Protein AF-A0A7J3QAG5-F1 (afdb_monomer)

Foldseek 3Di:
DDKDKDKDKDKFWKDWPDPCLLVQLQVLLVVLLVLLLVLLVVQLPDPDQDDLVVLCVVPVVVVVVVQFDNVSSSQSNVVSSVVSVVQVVVVHDRDRDDWRKGKAWPVQWDADLVQQWIWGQTGPRDIIIIRTPDDPVSSVVCPPWDWTMKMWTADPSIIMIMTMTMDIDDDDDDQKDWDWDDDQQWIWIWIAGPVGHTPDIDIGTDCNVVLVVLVVVLVVLCVVVVPPCVPDPVSVVSNVVSVVVNVVD

Structure (mmCIF, N/CA/C/O backbone):
data_AF-A0A7J3QAG5-F1
#
_entry.id   AF-A0A7J3QAG5-F1
#
loop_
_atom_site.group_PDB
_atom_site.id
_atom_site.type_symbol
_atom_site.label_atom_id
_atom_site.label_alt_id
_atom_site.label_comp_id
_atom_site.label_asym_id
_atom_site.label_entity_id
_atom_site.label_seq_id
_atom_site.pdbx_PDB_ins_code
_atom_site.Cartn_x
_atom_site.Cartn_y
_atom_site.Cartn_z
_atom_site.occupancy
_atom_site.B_iso_or_equiv
_atom_site.auth_seq_id
_atom_site.auth_comp_id
_atom_site.auth_asym_id
_atom_site.auth_atom_id
_atom_site.pdbx_PDB_model_num
ATOM 1 N N . MET A 1 1 ? 21.449 19.483 13.454 1.00 63.56 1 MET A N 1
ATOM 2 C CA . MET A 1 1 ? 21.284 18.157 12.805 1.00 63.56 1 MET A CA 1
ATOM 3 C C . MET A 1 1 ? 19.955 18.170 12.072 1.00 63.56 1 MET A C 1
ATOM 5 O O . MET A 1 1 ? 19.025 18.752 12.610 1.00 63.56 1 MET A O 1
ATOM 9 N N . ARG A 1 2 ? 19.863 17.616 10.857 1.00 76.75 2 ARG A N 1
ATOM 10 C CA . ARG A 1 2 ? 18.608 17.641 10.091 1.00 76.75 2 ARG A CA 1
ATOM 11 C C . ARG A 1 2 ? 17.668 16.578 10.652 1.00 76.75 2 ARG A C 1
ATOM 13 O O . ARG A 1 2 ? 18.000 15.394 10.644 1.00 76.75 2 ARG A O 1
ATOM 20 N N . GLU A 1 3 ? 16.533 17.011 11.168 1.00 82.88 3 GLU A N 1
ATOM 21 C CA . GLU A 1 3 ? 15.438 16.112 11.510 1.00 82.88 3 GLU A CA 1
ATOM 22 C C . GLU A 1 3 ? 14.668 15.765 10.239 1.00 82.88 3 GLU A C 1
ATOM 24 O O . GLU A 1 3 ? 14.591 16.563 9.299 1.00 82.88 3 GLU A O 1
ATOM 29 N N . GLY A 1 4 ? 14.118 14.560 10.187 1.00 84.31 4 GLY A N 1
ATOM 30 C CA . GLY A 1 4 ? 13.092 14.255 9.207 1.00 84.31 4 GLY A CA 1
ATOM 31 C C . GLY A 1 4 ? 12.259 13.054 9.594 1.00 84.31 4 GLY A C 1
ATOM 32 O O . GLY A 1 4 ? 12.465 12.429 10.635 1.00 84.31 4 GLY A O 1
ATOM 33 N N . GLU A 1 5 ? 11.270 12.774 8.759 1.00 88.94 5 GLU A N 1
ATOM 34 C CA . GLU A 1 5 ? 10.281 11.742 9.024 1.00 88.94 5 GLU A CA 1
ATOM 35 C C . GLU A 1 5 ? 10.703 10.427 8.364 1.00 88.94 5 GLU A C 1
ATOM 37 O O . GLU A 1 5 ? 10.874 10.343 7.146 1.00 88.94 5 GLU A O 1
ATOM 42 N N . LEU A 1 6 ? 10.859 9.386 9.181 1.00 90.62 6 LEU A N 1
ATOM 43 C CA . LEU A 1 6 ? 10.943 8.012 8.709 1.00 90.62 6 LEU A CA 1
ATOM 44 C C . LEU A 1 6 ? 9.525 7.452 8.620 1.00 90.62 6 LEU A C 1
ATOM 46 O O . LEU A 1 6 ? 8.810 7.435 9.621 1.00 90.62 6 LEU A O 1
ATOM 50 N N . VAL A 1 7 ? 9.133 6.990 7.432 1.00 93.81 7 VAL A N 1
ATOM 51 C CA . VAL A 1 7 ? 7.827 6.368 7.187 1.00 93.81 7 VAL A CA 1
ATOM 52 C C . VAL A 1 7 ? 8.011 4.887 6.902 1.00 93.81 7 VAL A C 1
ATOM 54 O O . VAL A 1 7 ? 8.803 4.501 6.042 1.00 93.81 7 VAL A O 1
ATOM 57 N N . GLU A 1 8 ? 7.239 4.057 7.592 1.00 94.94 8 GLU A N 1
ATOM 58 C CA . GLU A 1 8 ? 7.210 2.613 7.388 1.00 94.94 8 GLU A CA 1
ATOM 59 C C . GLU A 1 8 ? 5.783 2.069 7.420 1.00 94.94 8 GLU A C 1
ATOM 61 O O . GLU A 1 8 ? 4.867 2.722 7.910 1.00 94.94 8 GLU A O 1
ATOM 66 N N . ALA A 1 9 ? 5.587 0.857 6.893 1.00 96.19 9 ALA A N 1
ATOM 67 C CA . ALA A 1 9 ? 4.285 0.204 6.899 1.00 96.19 9 ALA A CA 1
ATOM 68 C C . ALA A 1 9 ? 4.347 -1.211 7.483 1.00 96.19 9 ALA A C 1
ATOM 70 O O . ALA A 1 9 ? 5.051 -2.075 6.950 1.00 96.19 9 ALA A O 1
ATOM 71 N N . LEU A 1 10 ? 3.529 -1.473 8.504 1.00 96.44 10 LEU A N 1
ATOM 72 C CA . LEU A 1 10 ? 3.265 -2.819 9.004 1.00 96.44 10 LEU A CA 1
ATOM 73 C C . LEU A 1 10 ? 2.230 -3.485 8.091 1.00 96.44 10 LEU A C 1
ATOM 75 O O . LEU A 1 10 ? 1.050 -3.140 8.120 1.00 96.44 10 LEU A O 1
ATOM 79 N N . LYS A 1 11 ? 2.685 -4.421 7.253 1.00 96.94 11 LYS A N 1
ATOM 80 C CA . LYS A 1 11 ? 1.837 -5.191 6.330 1.00 96.94 11 LYS A CA 1
ATOM 81 C C . LYS A 1 11 ? 1.575 -6.577 6.889 1.00 96.94 11 LYS A C 1
ATOM 83 O O . LYS A 1 11 ? 2.522 -7.342 7.078 1.00 96.94 11 LYS A O 1
ATOM 88 N N . VAL A 1 12 ? 0.309 -6.888 7.123 1.00 97.06 12 VAL A N 1
ATOM 89 C CA . VAL A 1 12 ? -0.124 -8.100 7.824 1.00 97.06 12 VAL A CA 1
ATOM 90 C C . VAL A 1 12 ? -1.424 -8.629 7.224 1.00 97.06 12 VAL A C 1
ATOM 92 O O . VAL A 1 12 ? -2.193 -7.880 6.617 1.00 97.06 12 VAL A O 1
ATOM 95 N N . ARG A 1 13 ? -1.663 -9.931 7.380 1.00 97.50 13 ARG A N 1
ATOM 96 C CA . ARG A 1 13 ? -2.997 -10.511 7.179 1.00 97.50 13 ARG A CA 1
ATOM 97 C C . ARG A 1 13 ? -3.857 -10.155 8.393 1.00 97.50 13 ARG A C 1
ATOM 99 O O . ARG A 1 13 ? -3.319 -9.988 9.487 1.00 97.50 13 ARG A O 1
ATOM 106 N N . ALA A 1 14 ? -5.161 -10.030 8.207 1.00 97.31 14 ALA A N 1
ATOM 107 C CA . ALA A 1 14 ? -6.099 -9.797 9.295 1.00 97.31 14 ALA A CA 1
ATOM 108 C C . ALA A 1 14 ? -7.287 -10.758 9.199 1.00 97.31 14 ALA A C 1
ATOM 110 O O . ALA A 1 14 ? -7.624 -11.209 8.106 1.00 97.31 14 ALA A O 1
ATOM 111 N N . LEU A 1 15 ? -7.902 -11.068 10.337 1.00 96.75 15 LEU A N 1
ATOM 112 C CA . LEU A 1 15 ? -9.108 -11.888 10.412 1.00 96.75 15 LEU A CA 1
ATOM 113 C C . LEU A 1 15 ? -10.284 -11.033 10.883 1.00 96.75 15 LEU A C 1
ATOM 115 O O . LEU A 1 15 ? -10.155 -10.402 11.931 1.00 96.75 15 LEU A O 1
ATOM 119 N N . PRO A 1 16 ? -11.407 -11.013 10.153 1.00 95.62 16 PRO A N 1
ATOM 120 C CA . PRO A 1 16 ? -12.670 -10.494 10.667 1.00 95.62 16 PRO A CA 1
ATOM 121 C C . PRO A 1 16 ? -13.082 -11.227 11.948 1.00 95.62 16 PRO A C 1
ATOM 123 O O . PRO A 1 16 ? -12.953 -12.450 12.013 1.00 95.62 16 PRO A O 1
ATOM 126 N N . GLU A 1 17 ? -13.521 -10.489 12.967 1.00 91.00 17 GLU A N 1
ATOM 127 C CA . GLU A 1 17 ? -13.919 -11.075 14.257 1.00 91.00 17 GLU A CA 1
ATOM 128 C C . GLU A 1 17 ? -15.427 -11.340 14.339 1.00 91.00 17 GLU A C 1
ATOM 130 O O . GLU A 1 17 ? -15.841 -12.358 14.891 1.00 91.00 17 GLU A O 1
ATOM 135 N N . GLY A 1 18 ? -16.253 -10.456 13.775 1.00 86.06 18 GLY A N 1
ATOM 136 C CA . GLY A 1 18 ? -17.694 -10.655 13.653 1.00 86.06 18 GLY A CA 1
ATOM 137 C C . GLY A 1 18 ? -18.073 -11.573 12.489 1.00 86.06 18 GLY A C 1
ATOM 138 O O . GLY A 1 18 ? -17.410 -11.602 11.451 1.00 86.06 18 GLY A O 1
ATOM 139 N N . SER A 1 19 ? -19.192 -12.287 12.632 1.00 80.69 19 SER A N 1
ATOM 140 C CA . SER A 1 19 ? -19.727 -13.179 11.593 1.00 80.69 19 SER A CA 1
ATO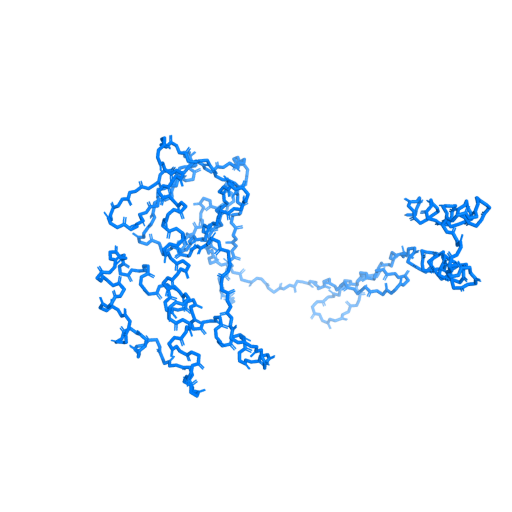M 141 C C . SER A 1 19 ? -20.042 -12.456 10.274 1.00 80.69 19 SER A C 1
ATOM 143 O O . SER A 1 19 ? -19.845 -13.036 9.209 1.00 80.69 19 SER A O 1
ATOM 145 N N . ASP A 1 20 ? -20.465 -11.188 10.334 1.00 90.38 20 ASP A N 1
ATOM 146 C CA . ASP A 1 20 ? -20.765 -10.351 9.158 1.00 90.38 20 ASP A CA 1
ATOM 147 C C . ASP A 1 20 ? -19.635 -9.363 8.791 1.00 90.38 20 ASP A C 1
ATOM 149 O O . ASP A 1 20 ? -19.671 -8.710 7.748 1.00 90.38 20 ASP A O 1
ATOM 153 N N . ASP A 1 21 ? -18.579 -9.265 9.606 1.00 92.00 21 ASP A N 1
ATOM 154 C CA . ASP A 1 21 ? -17.512 -8.270 9.416 1.00 92.00 21 ASP A CA 1
ATOM 155 C C . ASP A 1 21 ? -16.809 -8.427 8.062 1.00 92.00 21 ASP A C 1
ATOM 157 O O . ASP A 1 21 ? -16.433 -7.444 7.415 1.00 92.00 21 ASP A O 1
ATOM 161 N N . HIS A 1 22 ? -16.654 -9.670 7.600 1.00 94.81 22 HIS A N 1
ATOM 162 C CA . HIS A 1 22 ? -16.075 -9.938 6.290 1.00 94.81 22 HIS A CA 1
ATOM 163 C C . HIS A 1 22 ? -16.980 -9.444 5.154 1.00 94.81 22 HIS A C 1
ATOM 165 O O . HIS A 1 22 ? -16.509 -8.738 4.258 1.00 94.81 22 HIS A O 1
ATOM 171 N N . GLY A 1 23 ? -18.267 -9.801 5.189 1.00 94.88 23 GLY A N 1
ATOM 172 C CA . GLY A 1 23 ? -19.237 -9.417 4.164 1.00 94.88 23 GLY A CA 1
ATOM 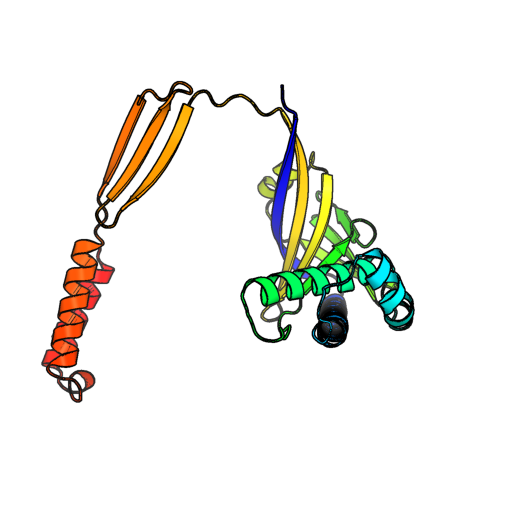173 C C . GLY A 1 23 ? -19.333 -7.900 4.044 1.00 94.88 23 GLY A C 1
ATOM 174 O O . GLY A 1 23 ? -19.131 -7.347 2.959 1.00 94.88 23 GLY A O 1
ATOM 175 N N . ALA A 1 24 ? -19.489 -7.232 5.186 1.00 94.94 24 ALA A N 1
ATOM 176 C CA . ALA A 1 24 ? -19.544 -5.780 5.295 1.00 94.94 24 ALA A CA 1
ATOM 177 C C . ALA A 1 24 ? -18.285 -5.089 4.751 1.00 94.94 24 ALA A C 1
ATOM 179 O O . ALA A 1 24 ? -18.366 -4.090 4.032 1.00 94.94 24 ALA A O 1
ATOM 180 N N . LEU A 1 25 ? -17.097 -5.629 5.050 1.00 96.06 25 LEU A N 1
ATOM 181 C CA . LEU A 1 25 ? -15.846 -5.096 4.518 1.00 96.06 25 LEU A CA 1
ATOM 182 C C . LEU A 1 25 ? -15.766 -5.253 2.996 1.00 96.06 25 LEU A C 1
ATOM 184 O O . LEU A 1 25 ? -15.359 -4.321 2.304 1.00 96.06 25 LEU A O 1
ATOM 188 N N . VAL A 1 26 ? -16.138 -6.416 2.459 1.00 96.12 26 VAL A N 1
ATOM 189 C CA . VAL A 1 26 ? -16.115 -6.668 1.010 1.00 96.12 26 VAL A CA 1
ATOM 190 C C . VAL A 1 26 ? -17.078 -5.738 0.280 1.00 96.12 26 VAL A C 1
ATOM 192 O O . VAL A 1 26 ? -16.704 -5.165 -0.747 1.00 96.12 26 VAL A O 1
ATOM 195 N N . GLU A 1 27 ? -18.285 -5.560 0.808 1.00 95.56 27 GLU A N 1
ATOM 196 C CA . GLU A 1 27 ? -19.281 -4.631 0.277 1.00 95.56 27 GLU A CA 1
ATOM 197 C C . GLU A 1 27 ? -18.758 -3.193 0.284 1.00 95.56 27 GLU A C 1
ATOM 199 O O . GLU A 1 27 ? -18.727 -2.537 -0.761 1.00 95.56 27 GLU A O 1
ATOM 204 N N . PHE A 1 28 ? -18.229 -2.736 1.421 1.00 96.50 28 PHE A N 1
ATOM 205 C CA . PHE A 1 28 ? -17.621 -1.417 1.529 1.00 96.50 28 PHE A CA 1
ATOM 206 C C . PHE A 1 28 ? -16.490 -1.216 0.512 1.00 96.50 28 PHE A C 1
ATOM 208 O O . PHE A 1 28 ? -16.434 -0.184 -0.154 1.00 96.50 28 PHE A O 1
ATOM 215 N N . LEU A 1 29 ? -15.595 -2.195 0.347 1.00 97.19 29 LEU A N 1
ATOM 216 C CA . LEU A 1 29 ? -14.489 -2.092 -0.608 1.00 97.19 29 LEU A CA 1
ATOM 217 C C . LEU A 1 29 ? -14.964 -2.095 -2.068 1.00 97.19 29 LEU A C 1
ATOM 219 O O . LEU A 1 29 ? -14.317 -1.462 -2.909 1.00 97.19 29 LEU A O 1
ATOM 223 N N . ARG A 1 30 ? -16.069 -2.782 -2.388 1.00 97.12 30 ARG A N 1
ATOM 224 C CA . ARG A 1 30 ? -16.710 -2.711 -3.712 1.00 97.12 30 ARG A CA 1
ATOM 225 C C . ARG A 1 30 ? -17.274 -1.319 -3.953 1.00 97.12 30 ARG A C 1
ATOM 227 O O . ARG A 1 30 ? -16.899 -0.697 -4.945 1.00 97.12 30 ARG A O 1
ATOM 234 N N . LEU A 1 31 ? -18.058 -0.796 -3.011 1.00 96.81 31 LEU A N 1
ATOM 235 C CA . LEU A 1 31 ? -18.621 0.545 -3.128 1.00 96.81 31 LEU A CA 1
ATOM 236 C C . LEU A 1 31 ? -17.522 1.608 -3.220 1.00 96.81 31 LEU A C 1
ATOM 238 O O . LEU A 1 31 ? -17.584 2.494 -4.068 1.00 96.81 31 LEU A O 1
ATOM 242 N N . TYR A 1 32 ? -16.474 1.501 -2.401 1.00 97.56 32 TYR A N 1
ATOM 243 C CA . TYR A 1 32 ? -15.327 2.404 -2.443 1.00 97.56 32 TYR A CA 1
ATOM 244 C C . TYR A 1 32 ? -14.640 2.370 -3.814 1.00 97.56 32 TYR A C 1
ATOM 246 O O . TYR A 1 32 ? -14.398 3.420 -4.408 1.00 97.56 32 TYR A O 1
ATOM 254 N N . ARG A 1 33 ? -14.354 1.178 -4.358 1.00 97.88 33 ARG A N 1
ATOM 255 C CA . ARG A 1 33 ? -13.778 1.019 -5.705 1.00 97.88 33 ARG A CA 1
ATOM 256 C C . ARG A 1 33 ? -14.662 1.680 -6.763 1.00 97.88 33 ARG A C 1
ATOM 258 O O . ARG A 1 33 ? -14.137 2.389 -7.621 1.00 97.88 33 ARG A O 1
ATOM 265 N N . ASP A 1 34 ? -15.968 1.454 -6.699 1.00 98.12 34 ASP A N 1
ATOM 266 C CA . ASP A 1 34 ? -16.923 1.943 -7.693 1.00 98.12 34 ASP A CA 1
ATOM 267 C C . ASP A 1 34 ? -17.086 3.466 -7.609 1.00 98.12 34 ASP A C 1
ATOM 269 O O . ASP A 1 34 ? -17.082 4.142 -8.638 1.00 98.12 34 ASP A O 1
ATOM 273 N N . ALA A 1 35 ? -17.066 4.033 -6.402 1.00 98.00 35 ALA A N 1
ATOM 274 C CA . ALA A 1 35 ? -17.026 5.475 -6.179 1.00 98.00 35 ALA A CA 1
ATOM 275 C C . ALA A 1 35 ? -15.734 6.116 -6.716 1.00 98.00 35 ALA A C 1
ATOM 277 O O . ALA A 1 35 ? -15.776 7.156 -7.377 1.00 98.00 35 ALA A O 1
ATOM 278 N N . VAL A 1 36 ? -14.571 5.487 -6.506 1.00 98.19 36 VAL A N 1
ATOM 279 C CA . VAL A 1 36 ? -13.317 5.965 -7.115 1.00 98.19 36 VAL A CA 1
ATOM 280 C C . VAL A 1 36 ? -13.402 5.868 -8.638 1.00 98.19 36 VAL A C 1
ATOM 282 O O . VAL A 1 36 ? -13.007 6.807 -9.328 1.00 98.19 36 VAL A O 1
ATOM 285 N N . GLN A 1 37 ? -13.942 4.774 -9.185 1.00 98.19 37 GLN A N 1
ATOM 286 C CA . GLN A 1 37 ? -14.106 4.606 -10.628 1.00 98.19 37 GLN A CA 1
ATOM 287 C C . GLN A 1 37 ? -15.057 5.652 -11.226 1.00 98.19 37 GLN A C 1
ATOM 289 O O . GLN A 1 37 ? -14.791 6.162 -12.316 1.00 98.19 37 GLN A O 1
ATOM 294 N N . PHE A 1 38 ? -16.126 6.008 -10.514 1.00 97.56 38 PHE A N 1
ATOM 295 C CA . PHE A 1 38 ? -17.035 7.092 -10.874 1.00 97.56 38 PHE A CA 1
ATOM 296 C C . PHE A 1 38 ? -16.288 8.427 -10.998 1.00 97.56 38 PHE A C 1
ATOM 298 O O . PHE A 1 38 ? -16.337 9.062 -12.057 1.00 97.56 38 PHE A O 1
ATOM 305 N N . VAL A 1 39 ? -15.507 8.804 -9.979 1.00 97.88 39 VAL A N 1
ATOM 306 C CA . VAL A 1 39 ? -14.685 10.025 -10.018 1.00 97.88 39 VAL A CA 1
ATOM 307 C C . VAL A 1 39 ? -13.660 9.957 -11.155 1.00 97.88 39 VAL A C 1
ATOM 309 O O . VAL A 1 39 ? -13.490 10.927 -11.893 1.00 97.88 39 VAL A O 1
ATOM 312 N N . VAL A 1 40 ? -13.011 8.805 -11.358 1.00 97.75 40 VAL A N 1
ATOM 313 C CA . VAL A 1 40 ? -12.074 8.593 -12.473 1.00 97.75 40 VAL A CA 1
ATOM 314 C C . VAL A 1 40 ? -12.743 8.838 -13.821 1.00 97.75 40 VAL A C 1
ATOM 316 O O . VAL A 1 40 ? -12.181 9.540 -14.659 1.00 97.75 40 VAL A O 1
ATOM 319 N N . ASN A 1 41 ? -13.941 8.292 -14.032 1.00 96.94 41 ASN A N 1
ATOM 320 C CA . ASN A 1 41 ? -14.681 8.449 -15.279 1.00 96.94 41 ASN A CA 1
ATOM 321 C C . ASN A 1 41 ? -15.033 9.915 -15.553 1.00 96.94 41 ASN A C 1
ATOM 323 O O . ASN A 1 41 ? -14.842 10.371 -16.677 1.00 96.94 41 ASN A O 1
ATOM 327 N N . LYS A 1 42 ? -15.489 10.654 -14.534 1.00 95.88 42 LYS A N 1
ATOM 328 C CA . LYS A 1 42 ? -15.823 12.083 -14.656 1.00 95.88 42 LYS A CA 1
ATOM 329 C C . LYS A 1 42 ? -14.594 12.942 -14.955 1.00 95.88 42 LYS A C 1
ATOM 331 O O . LYS A 1 42 ? -14.661 13.855 -15.768 1.00 95.88 42 LYS A O 1
ATOM 336 N N . LEU A 1 43 ? -13.465 12.643 -14.315 1.00 96.25 43 LEU A N 1
ATOM 337 C CA . LEU A 1 43 ? -12.237 13.426 -14.456 1.00 96.25 43 LEU A CA 1
ATOM 338 C C . LEU A 1 43 ? -11.409 13.082 -15.699 1.00 96.25 43 LEU A C 1
ATOM 340 O O . LEU A 1 43 ? -10.594 13.900 -16.120 1.00 96.25 43 LEU A O 1
ATOM 344 N N . TRP A 1 44 ? -11.562 11.883 -16.269 1.00 95.44 44 TRP A N 1
ATOM 345 C CA . TRP A 1 44 ? -10.759 11.455 -17.418 1.00 95.44 44 TRP A CA 1
ATOM 346 C C . TRP A 1 44 ? -10.968 12.347 -18.645 1.00 95.44 44 TRP A C 1
ATOM 348 O O . TRP A 1 44 ? -9.998 12.656 -19.335 1.00 95.44 44 TRP A O 1
ATOM 358 N N . SER A 1 45 ? -12.208 12.788 -18.871 1.00 88.75 45 SER A N 1
ATOM 359 C CA . SER A 1 45 ? -12.595 13.635 -20.005 1.00 88.75 45 SER A CA 1
ATOM 360 C C . SER A 1 45 ? -12.135 15.090 -19.883 1.00 88.75 45 SER A C 1
ATOM 362 O O . SER A 1 45 ? -12.286 15.846 -20.832 1.00 88.75 45 SER A O 1
ATOM 364 N N . LEU A 1 46 ? -11.600 15.502 -18.731 1.00 91.50 46 LEU A N 1
ATOM 365 C CA . LEU A 1 46 ? -11.092 16.859 -18.541 1.00 91.50 46 LEU A CA 1
ATOM 366 C C . LEU A 1 46 ? -9.668 16.967 -19.079 1.00 91.50 46 LEU A C 1
ATOM 368 O O . LEU A 1 46 ? -8.845 16.087 -18.814 1.00 91.50 46 LEU A O 1
ATOM 372 N N . ASP A 1 47 ? -9.327 18.081 -19.723 1.00 84.56 47 ASP A N 1
ATOM 373 C CA . ASP A 1 47 ? -7.966 18.326 -20.216 1.00 84.56 47 ASP A CA 1
ATOM 374 C C . ASP A 1 47 ? -6.951 18.335 -19.068 1.00 84.56 47 ASP A C 1
ATOM 376 O O . ASP A 1 47 ? -5.941 17.619 -19.078 1.00 84.56 47 ASP A O 1
ATOM 380 N N . LYS A 1 48 ? -7.273 19.082 -18.007 1.00 89.50 48 LYS A N 1
ATOM 381 C CA . LYS A 1 48 ? -6.424 19.274 -16.828 1.00 89.50 48 LYS A CA 1
ATOM 382 C C . LYS A 1 48 ? -7.012 18.591 -15.600 1.00 89.50 48 LYS A C 1
ATOM 384 O O . LYS A 1 48 ? -8.216 18.590 -15.373 1.00 89.50 48 LYS A O 1
ATOM 389 N N . VAL A 1 49 ? -6.132 18.030 -14.769 1.00 91.50 49 VAL A N 1
ATOM 390 C CA . VAL A 1 49 ? -6.529 17.390 -13.509 1.00 91.50 49 VAL A CA 1
ATOM 391 C C . VAL A 1 49 ? -6.794 18.468 -12.441 1.00 91.50 49 VAL A C 1
ATOM 393 O O . VAL A 1 49 ? -5.841 19.163 -12.074 1.00 91.50 49 VAL A O 1
ATOM 396 N N . PRO A 1 50 ? -8.022 18.590 -11.893 1.00 95.00 50 PRO A N 1
ATOM 397 C CA . PRO A 1 50 ? -8.387 19.688 -10.992 1.00 95.00 50 PRO A CA 1
ATOM 398 C C . PRO A 1 50 ? -7.624 19.727 -9.657 1.00 95.00 50 PRO A C 1
ATOM 400 O O . PRO A 1 50 ? -6.986 18.755 -9.223 1.00 95.00 50 PRO A O 1
ATOM 403 N N . SER A 1 51 ? -7.708 20.868 -8.963 1.00 96.06 51 SER A N 1
ATOM 404 C CA . SER A 1 51 ? -7.190 21.052 -7.598 1.00 96.06 51 SER A CA 1
ATOM 405 C C . SER A 1 51 ? -7.981 20.220 -6.570 1.00 96.06 51 SER A C 1
ATOM 407 O O . SER A 1 51 ? -9.069 19.743 -6.866 1.00 96.06 51 SER A O 1
ATOM 409 N N . ILE A 1 52 ? -7.448 20.016 -5.357 1.00 96.38 52 ILE A N 1
ATOM 410 C CA . ILE A 1 52 ? -8.179 19.271 -4.307 1.00 96.38 52 ILE A CA 1
ATOM 411 C C . ILE A 1 52 ? -9.460 20.010 -3.890 1.00 96.38 52 ILE A C 1
ATOM 413 O O . ILE A 1 52 ? -10.485 19.362 -3.708 1.00 96.38 52 ILE A O 1
ATOM 417 N N . SER A 1 53 ? -9.411 21.341 -3.782 1.00 96.88 53 SER A N 1
ATOM 418 C CA . SER A 1 53 ? -10.581 22.164 -3.444 1.00 96.88 53 SER A CA 1
ATOM 419 C C . SER A 1 53 ? -11.679 22.034 -4.505 1.00 96.88 53 SER A C 1
ATOM 421 O O . SER A 1 53 ? -12.834 21.766 -4.187 1.00 96.88 53 SER A O 1
ATOM 423 N N . THR A 1 54 ? -11.297 22.080 -5.785 1.00 97.06 54 THR A N 1
ATOM 424 C CA . THR A 1 54 ? -12.234 21.882 -6.899 1.00 97.06 54 THR A CA 1
ATOM 425 C C . THR A 1 54 ? -12.868 20.491 -6.859 1.00 97.06 54 THR A C 1
ATOM 427 O O . THR A 1 54 ? -14.080 20.369 -6.988 1.00 97.06 54 THR A O 1
ATOM 430 N N . LEU A 1 55 ? -12.077 19.437 -6.619 1.00 97.56 55 LEU A N 1
ATOM 431 C CA . LEU A 1 55 ? -12.609 18.075 -6.480 1.00 97.56 55 LEU A CA 1
ATOM 432 C C . LEU A 1 55 ? -13.583 17.943 -5.308 1.00 97.56 55 LEU A C 1
ATOM 434 O O . LEU A 1 55 ? -14.578 17.233 -5.423 1.00 97.56 55 LEU A O 1
ATOM 438 N N . HIS A 1 56 ? -13.307 18.631 -4.199 1.00 97.75 56 HIS A N 1
ATOM 439 C CA . HIS A 1 56 ? -14.216 18.670 -3.064 1.00 97.75 56 HIS A CA 1
ATOM 440 C C . HIS A 1 56 ? -15.560 19.293 -3.463 1.00 97.75 56 HIS A C 1
ATOM 442 O O . HIS A 1 56 ? -16.591 18.658 -3.274 1.00 97.75 56 HIS A O 1
ATOM 448 N N . GLY A 1 57 ? -15.552 20.470 -4.099 1.00 97.50 57 GLY A N 1
ATOM 449 C CA . GLY A 1 57 ? -16.777 21.109 -4.591 1.00 97.50 57 GLY A CA 1
ATOM 450 C C . GLY A 1 57 ? -17.564 20.243 -5.583 1.00 97.50 57 GLY A C 1
ATOM 451 O O . GLY A 1 57 ? -18.787 20.202 -5.521 1.00 97.50 57 GLY A O 1
ATOM 452 N N . MET A 1 58 ? -16.870 19.502 -6.452 1.00 97.19 58 MET A N 1
ATOM 453 C CA . MET A 1 58 ? -17.504 18.640 -7.457 1.00 97.19 58 MET A CA 1
ATOM 454 C C . MET A 1 58 ? -18.148 17.378 -6.872 1.00 97.19 58 MET A C 1
ATOM 456 O O . MET A 1 58 ? -19.233 17.004 -7.299 1.00 97.19 58 MET A O 1
ATOM 460 N N . PHE A 1 59 ? -17.475 16.691 -5.943 1.00 97.94 59 PHE A N 1
ATOM 461 C CA . PHE A 1 59 ? -17.846 15.318 -5.570 1.00 97.94 59 PHE A CA 1
ATOM 462 C C . PHE A 1 59 ? -18.304 15.156 -4.123 1.00 97.94 59 PHE A C 1
ATOM 464 O O . PHE A 1 59 ? -18.862 14.113 -3.784 1.00 97.94 59 PHE A O 1
ATOM 471 N N . TYR A 1 60 ? -18.070 16.138 -3.247 1.00 97.81 60 TYR A N 1
ATOM 472 C CA . TYR A 1 60 ? -18.300 15.942 -1.818 1.00 97.81 60 TYR A CA 1
ATOM 473 C C . TYR A 1 60 ? -19.764 15.640 -1.495 1.00 97.81 60 TYR A C 1
ATOM 475 O O . TYR A 1 60 ? -20.044 14.634 -0.849 1.00 97.81 60 TYR A O 1
ATOM 483 N N . SER A 1 61 ? -20.695 16.472 -1.974 1.00 97.12 61 SER A N 1
ATOM 484 C CA . SER A 1 61 ? -22.127 16.295 -1.699 1.00 97.12 61 SER A CA 1
ATOM 485 C C . SER A 1 61 ? -22.655 14.968 -2.252 1.00 97.12 61 SER A C 1
ATOM 487 O O . SER A 1 61 ? -23.330 14.227 -1.544 1.00 97.12 61 SER A O 1
ATOM 489 N N . GLU A 1 62 ? -22.284 14.624 -3.487 1.00 96.75 62 GLU A N 1
ATOM 490 C CA . GLU A 1 62 ? -22.715 13.388 -4.147 1.00 96.75 62 GLU A CA 1
ATOM 491 C C . GLU A 1 62 ? -22.213 12.142 -3.406 1.00 96.75 62 GLU A C 1
ATOM 493 O O . GLU A 1 62 ? -23.002 11.270 -3.054 1.00 96.75 62 GLU A O 1
ATOM 498 N N . LEU A 1 63 ? -20.923 12.091 -3.061 1.00 96.62 63 LEU A N 1
ATOM 499 C CA . LEU A 1 63 ? -20.362 10.962 -2.319 1.00 96.62 63 LEU A CA 1
ATOM 500 C C . LEU A 1 63 ? -20.874 10.904 -0.869 1.00 96.62 63 LEU A C 1
ATOM 502 O O . LEU A 1 63 ? -21.034 9.816 -0.322 1.00 96.62 63 LEU A O 1
ATOM 506 N N . ARG A 1 64 ? -21.180 12.044 -0.234 1.00 95.62 64 ARG A N 1
ATOM 507 C CA . ARG A 1 64 ? -21.820 12.067 1.094 1.00 95.62 64 ARG A CA 1
ATOM 508 C C . ARG A 1 64 ? -23.236 11.490 1.062 1.00 95.62 64 ARG A C 1
ATOM 510 O O . ARG A 1 64 ? -23.597 10.793 2.007 1.00 95.62 64 ARG A O 1
ATOM 517 N N . LYS A 1 65 ? -24.008 11.739 -0.005 1.00 94.38 65 LYS A N 1
ATOM 518 C CA . LYS A 1 65 ? -25.350 11.153 -0.200 1.00 94.38 65 LYS A CA 1
ATOM 519 C C . LYS A 1 65 ? -25.310 9.631 -0.347 1.00 94.38 65 LYS A C 1
ATOM 521 O O . LYS A 1 65 ? -26.244 8.971 0.080 1.00 94.38 65 LYS A O 1
ATOM 526 N N . LEU A 1 66 ? -24.207 9.082 -0.857 1.00 91.88 66 LEU A N 1
ATOM 527 C CA . LEU A 1 66 ? -23.946 7.637 -0.901 1.00 91.88 66 LEU A CA 1
ATOM 528 C C . LEU A 1 66 ? -23.502 7.049 0.456 1.00 91.88 66 LEU A C 1
ATOM 530 O O . LEU A 1 66 ? -22.961 5.954 0.500 1.00 91.88 66 LEU A O 1
ATOM 534 N N . GLY A 1 67 ? -23.634 7.785 1.566 1.00 92.00 67 GLY A N 1
ATOM 535 C CA . GLY A 1 67 ? -23.349 7.273 2.911 1.00 92.00 67 GLY A CA 1
ATOM 536 C C . GLY A 1 67 ? -21.863 7.184 3.291 1.00 92.00 67 GLY A C 1
ATOM 537 O O . GLY A 1 67 ? -21.531 6.729 4.392 1.00 92.00 67 GLY A O 1
ATOM 538 N N . PHE A 1 68 ? -20.945 7.668 2.444 1.00 95.38 68 PHE A N 1
ATOM 539 C CA . PHE A 1 68 ? -19.520 7.731 2.778 1.00 95.38 68 PHE A CA 1
ATOM 540 C C . PHE A 1 68 ? -19.225 8.782 3.840 1.00 95.38 68 PHE A C 1
ATOM 542 O O . PHE A 1 68 ? -19.690 9.915 3.754 1.00 95.38 68 PHE A O 1
ATOM 549 N N . ARG A 1 69 ? -18.355 8.457 4.798 1.00 94.81 69 ARG A N 1
ATOM 550 C CA . ARG A 1 69 ? -17.823 9.398 5.796 1.00 94.81 69 ARG A CA 1
ATOM 551 C C . ARG A 1 69 ? -16.983 10.496 5.134 1.00 94.81 69 ARG A C 1
ATOM 553 O O . ARG A 1 69 ? -16.408 10.290 4.069 1.00 94.81 69 ARG A O 1
ATOM 560 N N . ALA A 1 70 ? -16.877 11.665 5.766 1.00 94.69 70 ALA A N 1
ATOM 561 C CA . ALA A 1 70 ? -16.194 12.822 5.175 1.00 94.69 70 ALA A CA 1
ATOM 562 C C . ALA A 1 70 ? -14.736 12.528 4.762 1.00 94.69 70 ALA A C 1
ATOM 564 O O . ALA A 1 70 ? -14.307 12.945 3.681 1.00 94.69 70 ALA A O 1
ATOM 565 N N . HIS A 1 71 ? -13.982 11.766 5.564 1.00 95.19 71 HIS A N 1
ATOM 566 C CA . HIS A 1 71 ? -12.608 11.410 5.199 1.00 95.19 71 HIS A CA 1
ATOM 567 C C . HIS A 1 71 ? -12.554 10.328 4.113 1.00 95.19 71 HIS A C 1
ATOM 569 O O . HIS A 1 71 ? -11.687 10.416 3.245 1.00 95.19 71 HIS A O 1
ATOM 575 N N . HIS A 1 72 ? -13.510 9.389 4.059 1.00 95.75 72 HIS A N 1
ATOM 576 C CA . HIS A 1 72 ? -13.654 8.479 2.912 1.00 95.75 72 HIS A CA 1
ATOM 577 C C . HIS A 1 72 ? -13.844 9.253 1.611 1.00 95.75 72 HIS A C 1
ATOM 579 O O . HIS A 1 72 ? -13.121 9.017 0.648 1.00 95.75 72 HIS A O 1
ATOM 585 N N . VAL A 1 73 ? -14.762 10.223 1.604 1.00 96.88 73 VAL A N 1
ATOM 586 C CA . VAL A 1 73 ? -15.027 11.082 0.444 1.00 96.88 73 VAL A CA 1
ATOM 587 C C . VAL A 1 73 ? -13.748 11.775 -0.022 1.00 96.88 73 VAL A C 1
ATOM 589 O O . VAL A 1 73 ? -13.404 11.716 -1.204 1.00 96.88 73 VAL A O 1
ATOM 592 N N . LYS A 1 74 ? -12.991 12.360 0.916 1.00 96.69 74 LYS A N 1
ATOM 593 C CA . LYS A 1 74 ? -11.694 12.974 0.618 1.00 96.69 74 LYS A CA 1
ATOM 594 C C . LYS A 1 74 ? -10.708 11.983 0.007 1.00 96.69 74 LYS A C 1
ATOM 596 O O . LYS A 1 74 ? -10.074 12.295 -1.001 1.00 96.69 74 LYS A O 1
ATOM 601 N N . GLN A 1 75 ? -10.581 10.796 0.592 1.00 96.75 75 GLN A N 1
ATOM 602 C CA . GLN A 1 75 ? -9.666 9.765 0.108 1.00 96.75 75 GLN A CA 1
ATOM 603 C C . GLN A 1 75 ? -10.056 9.259 -1.289 1.00 96.75 75 GLN A C 1
ATOM 605 O O . GLN A 1 75 ? -9.173 9.080 -2.127 1.00 96.75 75 GLN A O 1
ATOM 610 N N . ILE A 1 76 ? -11.354 9.134 -1.588 1.00 97.75 76 ILE A N 1
ATOM 611 C CA . ILE A 1 76 ? -11.864 8.697 -2.896 1.00 97.75 76 ILE A CA 1
ATOM 612 C C . ILE A 1 76 ? -11.362 9.616 -4.016 1.00 97.75 76 ILE A C 1
ATOM 614 O O . ILE A 1 76 ? -10.698 9.150 -4.948 1.00 97.75 76 ILE A O 1
ATOM 618 N N . TYR A 1 77 ? -11.616 10.928 -3.932 1.00 97.69 77 TYR A N 1
ATOM 619 C CA . TYR A 1 77 ? -11.211 11.835 -5.012 1.00 97.69 77 TYR A CA 1
ATOM 620 C C . TYR A 1 77 ? -9.702 12.125 -5.020 1.00 97.69 77 TYR A C 1
ATOM 622 O O . TYR A 1 77 ? -9.133 12.368 -6.087 1.00 97.69 77 TYR A O 1
ATOM 630 N N . VAL A 1 78 ? -9.016 12.064 -3.868 1.00 97.38 78 VAL A N 1
ATOM 631 C CA . VAL A 1 78 ? -7.545 12.175 -3.807 1.00 97.38 78 VAL A CA 1
ATOM 632 C C . VAL A 1 78 ? -6.894 10.979 -4.497 1.00 97.38 78 VAL A C 1
ATOM 634 O O . VAL A 1 78 ? -5.970 11.156 -5.298 1.00 97.38 78 VAL A O 1
ATOM 637 N N . TYR A 1 79 ? -7.399 9.773 -4.244 1.00 97.06 79 TYR A N 1
ATOM 638 C CA . TYR A 1 79 ? -6.899 8.564 -4.878 1.00 97.06 79 TYR A CA 1
ATOM 639 C C . TYR A 1 79 ? -7.195 8.553 -6.382 1.00 97.06 79 TYR A C 1
ATOM 641 O O . TYR A 1 79 ? -6.275 8.343 -7.176 1.00 97.06 79 TYR A O 1
ATOM 649 N N . ALA A 1 80 ? -8.422 8.894 -6.795 1.00 97.56 80 ALA A N 1
ATOM 650 C CA . ALA A 1 80 ? -8.779 9.044 -8.207 1.00 97.56 80 ALA A CA 1
ATOM 651 C C . ALA A 1 80 ? -7.842 10.029 -8.932 1.00 97.56 80 ALA A C 1
ATOM 653 O O . ALA A 1 80 ? -7.289 9.715 -9.988 1.00 97.56 80 ALA A O 1
ATOM 654 N N . LYS A 1 81 ? -7.582 11.196 -8.325 1.00 97.25 81 LYS A N 1
ATOM 655 C CA . LYS A 1 81 ? -6.637 12.195 -8.843 1.00 97.25 81 LYS A CA 1
ATOM 656 C C . LYS A 1 81 ? -5.231 11.625 -9.032 1.00 97.25 81 LYS A C 1
ATOM 658 O O . LYS A 1 81 ? -4.606 11.883 -10.063 1.00 97.25 81 LYS A O 1
ATOM 663 N N . ALA A 1 82 ? -4.719 10.881 -8.050 1.00 96.50 82 ALA A N 1
ATOM 664 C CA . ALA A 1 82 ? -3.393 10.270 -8.120 1.00 96.50 82 ALA A CA 1
ATOM 665 C C . ALA A 1 82 ? -3.299 9.242 -9.259 1.00 96.50 82 ALA A C 1
ATOM 667 O O . ALA A 1 82 ? -2.332 9.260 -10.023 1.00 96.50 82 ALA A O 1
ATOM 668 N N . VAL A 1 83 ? -4.329 8.406 -9.414 1.00 95.88 83 VAL A N 1
ATOM 669 C CA . VAL A 1 83 ? -4.433 7.409 -10.488 1.00 95.88 83 VAL A CA 1
ATOM 670 C C . VAL A 1 83 ? -4.425 8.080 -11.866 1.00 95.88 83 VAL A C 1
ATOM 672 O O . VAL A 1 83 ? -3.617 7.717 -12.719 1.00 95.88 83 VAL A O 1
ATOM 675 N N . ILE A 1 84 ? -5.244 9.114 -12.077 1.00 96.12 84 ILE A N 1
ATOM 676 C CA . ILE A 1 84 ? -5.303 9.831 -13.363 1.00 96.12 84 ILE A CA 1
ATOM 677 C C . ILE A 1 84 ? -3.977 10.512 -13.683 1.00 96.12 84 ILE A C 1
ATOM 679 O O . ILE A 1 84 ? -3.495 10.398 -14.808 1.00 96.12 84 ILE A O 1
ATOM 683 N N . LYS A 1 85 ? -3.368 11.203 -12.708 1.00 94.88 85 LYS A N 1
ATOM 684 C CA . LYS A 1 85 ? -2.059 11.843 -12.904 1.00 94.88 85 LYS A CA 1
ATOM 685 C C . LYS A 1 85 ? -1.004 10.831 -13.339 1.00 94.88 85 LYS A C 1
ATOM 687 O O . LYS A 1 85 ? -0.246 11.112 -14.262 1.00 94.88 85 LYS A O 1
ATOM 692 N N . ALA A 1 86 ? -0.968 9.663 -12.697 1.00 94.31 86 ALA A N 1
ATOM 693 C CA . ALA A 1 86 ? -0.033 8.605 -13.051 1.00 94.31 86 ALA A CA 1
ATOM 694 C C . ALA A 1 86 ? -0.278 8.073 -14.474 1.00 94.31 86 ALA A C 1
ATOM 696 O O . ALA A 1 86 ? 0.673 7.937 -15.238 1.00 94.31 86 ALA A O 1
ATOM 697 N N . CYS A 1 87 ? -1.536 7.828 -14.852 1.00 94.38 87 CYS A N 1
ATOM 698 C CA . CYS A 1 87 ? -1.886 7.346 -16.190 1.00 94.38 87 CYS A CA 1
ATOM 699 C C . CYS A 1 87 ? -1.578 8.371 -17.287 1.00 94.38 87 CYS A C 1
ATOM 701 O O . CYS A 1 87 ? -0.935 8.016 -18.271 1.00 94.38 87 CYS A O 1
ATOM 703 N N . LYS A 1 88 ? -1.980 9.638 -17.108 1.00 91.81 88 LYS A N 1
ATOM 704 C CA . LYS A 1 88 ? -1.734 10.705 -18.091 1.00 91.81 88 LYS A CA 1
ATOM 705 C C . LYS A 1 88 ? -0.244 10.974 -18.288 1.00 91.81 88 LYS A C 1
ATOM 707 O O . LYS A 1 88 ? 0.193 11.110 -19.419 1.00 91.81 88 LYS A O 1
ATOM 712 N N . ARG A 1 89 ? 0.550 10.972 -17.209 1.00 92.75 89 ARG A N 1
ATOM 713 C CA . ARG A 1 89 ? 2.015 11.129 -17.290 1.00 92.75 89 ARG A CA 1
ATOM 714 C C . ARG A 1 89 ? 2.687 10.029 -18.122 1.00 92.75 89 ARG A C 1
ATOM 716 O O . ARG A 1 89 ? 3.740 10.266 -18.693 1.00 92.75 89 ARG A O 1
ATOM 723 N N . ASN A 1 90 ? 2.081 8.847 -18.182 1.00 92.44 90 ASN A N 1
ATOM 724 C CA . ASN A 1 90 ? 2.599 7.700 -18.924 1.00 92.44 90 ASN A CA 1
ATOM 725 C C . ASN A 1 90 ? 1.922 7.525 -20.300 1.00 92.44 90 ASN A C 1
ATOM 727 O O . ASN A 1 90 ? 2.015 6.440 -20.867 1.00 92.44 90 ASN A O 1
ATOM 731 N N . ASN A 1 91 ? 1.185 8.529 -20.802 1.00 90.25 91 ASN A N 1
ATOM 732 C CA . ASN A 1 91 ? 0.367 8.450 -22.025 1.00 90.25 91 ASN A CA 1
ATOM 733 C C . ASN A 1 91 ? -0.533 7.197 -22.078 1.00 90.25 91 ASN A C 1
ATOM 735 O O . ASN A 1 91 ? -0.749 6.588 -23.125 1.00 90.25 91 ASN A O 1
ATOM 739 N N . GLY A 1 92 ? -1.031 6.779 -20.912 1.00 91.44 92 GLY A N 1
ATOM 740 C CA . GLY A 1 92 ? -1.848 5.584 -20.763 1.00 91.44 92 GLY A CA 1
ATOM 741 C C . GLY A 1 92 ? -3.307 5.796 -21.167 1.00 91.44 92 GLY A C 1
ATOM 742 O O . GLY A 1 92 ? -3.788 6.916 -21.326 1.00 91.44 92 GLY A O 1
ATOM 743 N N . ARG A 1 93 ? -4.043 4.687 -21.272 1.00 93.81 93 ARG A N 1
ATOM 744 C CA . ARG A 1 93 ? -5.504 4.689 -21.453 1.00 93.81 93 ARG A CA 1
ATOM 745 C C . ARG A 1 93 ? -6.227 4.969 -20.132 1.00 93.81 93 ARG A C 1
ATOM 747 O O . ARG A 1 93 ? -5.626 4.882 -19.058 1.00 93.81 93 ARG A O 1
ATOM 754 N N . LYS A 1 94 ? -7.536 5.244 -20.215 1.00 95.62 94 LYS A N 1
ATOM 755 C CA . LYS A 1 94 ? -8.396 5.439 -19.040 1.00 95.62 94 LYS A CA 1
ATOM 756 C C . LYS A 1 94 ? -8.261 4.250 -18.074 1.00 95.62 94 LYS A C 1
ATOM 758 O O . LYS A 1 94 ? -8.496 3.114 -18.495 1.00 95.62 94 LYS A O 1
ATOM 763 N N . PRO A 1 95 ? -7.907 4.480 -16.800 1.00 95.62 95 PRO A N 1
ATOM 764 C CA . PRO A 1 95 ? -7.745 3.398 -15.841 1.00 95.62 95 PRO A CA 1
ATOM 765 C C . PRO A 1 95 ? -9.092 2.777 -15.449 1.00 95.62 95 PRO A C 1
ATOM 767 O O . PRO A 1 95 ? -10.089 3.478 -15.262 1.00 95.62 95 PRO A O 1
ATOM 770 N N . VAL A 1 96 ? -9.085 1.450 -15.291 1.00 97.19 96 VAL A N 1
ATOM 771 C CA . VAL A 1 96 ? -10.206 0.660 -14.762 1.00 97.19 96 VAL A CA 1
ATOM 772 C C . VAL A 1 96 ? -9.748 -0.040 -13.487 1.00 97.19 96 VAL A C 1
ATOM 774 O O . VAL A 1 96 ? -8.851 -0.889 -13.517 1.00 97.19 96 VAL A O 1
ATOM 777 N N . LEU A 1 97 ? -10.342 0.328 -12.357 1.00 96.38 97 LEU A N 1
ATOM 778 C CA . LEU A 1 97 ? -10.009 -0.214 -11.048 1.00 96.38 97 LEU A CA 1
ATOM 779 C C . LEU A 1 97 ? -10.637 -1.594 -10.870 1.00 96.38 97 LEU A C 1
ATOM 781 O O . LEU A 1 97 ? -11.844 -1.766 -10.982 1.00 96.38 97 LEU A O 1
ATOM 785 N N . ARG A 1 98 ? -9.799 -2.592 -10.575 1.00 95.06 98 ARG A N 1
ATOM 786 C CA . ARG A 1 98 ? -10.234 -3.988 -10.382 1.00 95.06 98 ARG A CA 1
ATOM 787 C C . ARG A 1 98 ? -10.080 -4.480 -8.946 1.00 95.06 98 ARG A C 1
ATOM 789 O O . ARG A 1 98 ? -10.781 -5.394 -8.532 1.00 95.06 98 ARG A O 1
ATOM 796 N N . ARG A 1 99 ? -9.140 -3.903 -8.195 1.00 95.12 99 ARG A N 1
ATOM 797 C CA . ARG A 1 99 ? -8.771 -4.375 -6.855 1.00 95.12 99 ARG A CA 1
ATOM 798 C C . ARG A 1 99 ? -9.718 -3.807 -5.802 1.00 95.12 99 ARG A C 1
ATOM 800 O O . ARG A 1 99 ? -10.031 -2.621 -5.847 1.00 95.12 99 ARG A O 1
ATOM 807 N N . LEU A 1 100 ? -1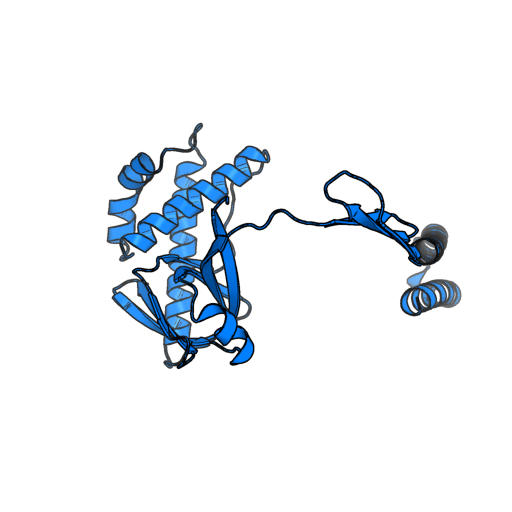0.103 -4.647 -4.844 1.00 97.50 100 LEU A N 1
ATOM 808 C CA . LEU A 1 100 ? -10.851 -4.245 -3.656 1.00 97.50 100 LEU A CA 1
ATOM 809 C C . LEU A 1 100 ? -9.869 -3.704 -2.628 1.00 97.50 100 LEU A C 1
ATOM 811 O O . LEU A 1 100 ? -9.191 -4.467 -1.942 1.00 97.50 100 LEU A O 1
ATOM 815 N N . THR A 1 101 ? -9.726 -2.384 -2.586 1.00 97.31 101 THR A N 1
ATOM 816 C CA . THR A 1 101 ? -8.832 -1.714 -1.648 1.00 97.31 101 THR A CA 1
ATOM 817 C C . THR A 1 101 ? -9.337 -0.322 -1.314 1.00 97.31 101 THR A C 1
ATOM 819 O O . THR A 1 101 ? -9.905 0.352 -2.170 1.00 97.31 101 THR A O 1
ATOM 822 N N . ALA A 1 102 ? -9.104 0.103 -0.078 1.00 97.38 102 ALA A N 1
ATOM 823 C CA . ALA A 1 102 ? -9.433 1.435 0.394 1.00 97.38 102 ALA A CA 1
ATOM 824 C C . ALA A 1 102 ? -8.315 1.959 1.292 1.00 97.38 102 ALA A C 1
ATOM 826 O O . ALA A 1 102 ? -7.685 1.197 2.032 1.00 97.38 102 ALA A O 1
ATOM 827 N N . ARG A 1 103 ? -8.083 3.271 1.215 1.00 96.12 103 ARG A N 1
ATOM 828 C CA . ARG A 1 103 ? -7.268 4.008 2.181 1.00 96.12 103 ARG A CA 1
ATOM 829 C C . ARG A 1 103 ? -8.188 4.664 3.194 1.00 96.12 103 ARG A C 1
ATOM 831 O O . ARG A 1 103 ? -9.109 5.384 2.807 1.00 96.12 103 ARG A O 1
ATOM 838 N N . ILE A 1 104 ? -7.923 4.390 4.461 1.00 95.81 104 ILE A N 1
ATOM 839 C CA . ILE A 1 104 ? -8.705 4.831 5.607 1.00 95.81 104 ILE A CA 1
ATOM 840 C C . ILE A 1 104 ? -7.859 5.824 6.394 1.00 95.81 104 ILE A C 1
ATOM 842 O O . ILE A 1 104 ? -6.716 5.544 6.765 1.00 95.81 104 ILE A O 1
ATOM 846 N N . ASP A 1 105 ? -8.427 7.006 6.596 1.00 94.75 105 ASP A N 1
ATOM 847 C CA . ASP A 1 105 ? -7.807 8.094 7.344 1.00 94.75 105 ASP A CA 1
ATOM 848 C C . ASP A 1 105 ? -7.792 7.775 8.850 1.00 94.75 105 ASP A C 1
ATOM 850 O O . ASP A 1 105 ? -8.654 7.038 9.332 1.00 94.75 105 ASP A O 1
ATOM 854 N N . LYS A 1 106 ? -6.849 8.350 9.607 1.00 94.69 106 LYS A N 1
ATOM 855 C CA . LYS A 1 106 ? -6.705 8.142 11.062 1.00 94.69 106 LYS A CA 1
ATOM 856 C C . LYS A 1 106 ? -7.977 8.375 11.879 1.00 94.69 106 LYS A C 1
ATOM 858 O O . LYS A 1 106 ? -8.101 7.824 12.965 1.00 94.69 106 LYS A O 1
ATOM 863 N N . TYR A 1 107 ? -8.909 9.190 11.387 1.00 93.88 107 TYR A N 1
ATOM 864 C CA . TYR A 1 107 ? -10.173 9.471 12.079 1.00 93.88 107 TYR A CA 1
ATOM 865 C C . TYR A 1 107 ? -11.247 8.384 11.878 1.00 93.88 107 TYR A C 1
ATOM 867 O O . TYR A 1 107 ? -12.222 8.319 12.639 1.00 93.88 107 TYR A O 1
ATOM 875 N N . ASP A 1 108 ? -11.058 7.514 10.885 1.00 95.38 108 ASP A N 1
ATOM 876 C CA . ASP A 1 108 ? -12.006 6.471 10.484 1.00 95.38 108 ASP A CA 1
ATOM 877 C C . ASP A 1 108 ? -11.542 5.058 10.883 1.00 95.38 108 ASP A C 1
ATOM 879 O O . ASP A 1 108 ? -12.116 4.061 10.450 1.00 95.38 108 ASP A O 1
ATOM 883 N N . TYR A 1 109 ? -10.545 4.945 11.765 1.00 96.44 109 TYR A N 1
ATOM 884 C CA . TYR A 1 109 ? -10.187 3.673 12.390 1.00 96.44 109 TYR A CA 1
ATOM 885 C C . TYR A 1 109 ? -9.712 3.847 13.840 1.00 96.44 109 TYR A C 1
ATOM 887 O O . TYR A 1 109 ? -9.344 4.939 14.270 1.00 96.44 109 TYR A O 1
ATOM 895 N N . LYS A 1 110 ? -9.701 2.748 14.597 1.00 96.94 110 LYS A N 1
ATOM 896 C CA . LYS A 1 110 ? -9.019 2.621 15.891 1.00 96.94 110 LYS A CA 1
ATOM 897 C C . LYS A 1 110 ? -8.078 1.428 15.825 1.00 96.94 110 LYS A C 1
ATOM 899 O O . LYS A 1 110 ? -8.495 0.353 15.409 1.00 96.94 110 LYS A O 1
ATOM 904 N N . LEU A 1 111 ? -6.823 1.627 16.206 1.00 96.75 111 LEU A N 1
ATOM 905 C CA . LEU A 1 111 ? -5.803 0.586 16.211 1.00 96.75 111 LEU A CA 1
ATOM 906 C C . LEU A 1 111 ? -5.294 0.404 17.633 1.00 96.75 111 LEU A C 1
ATOM 908 O O . LEU A 1 111 ? -4.814 1.364 18.230 1.00 96.75 111 LEU A O 1
ATOM 912 N N . ASP A 1 112 ? -5.345 -0.828 18.112 1.00 95.12 112 ASP A N 1
ATOM 913 C CA . ASP A 1 112 ? -4.701 -1.259 19.339 1.00 95.12 112 ASP A CA 1
ATOM 914 C C . ASP A 1 112 ? -3.636 -2.302 18.981 1.00 95.12 112 ASP A C 1
ATOM 916 O O . ASP A 1 112 ? -3.914 -3.378 18.447 1.00 95.12 112 ASP A O 1
ATOM 920 N N . LEU A 1 113 ? -2.380 -1.934 19.222 1.00 93.56 113 LEU A N 1
ATOM 921 C CA . LEU A 1 113 ? -1.230 -2.777 18.933 1.00 93.56 113 LEU A CA 1
ATOM 922 C C . LEU A 1 113 ? -1.020 -3.870 19.989 1.00 93.56 113 LEU A C 1
ATOM 924 O O . LEU A 1 113 ? -0.455 -4.910 19.657 1.00 93.56 113 LEU A O 1
ATOM 928 N N . GLU A 1 114 ? -1.478 -3.673 21.224 1.00 91.31 114 GLU A N 1
ATOM 929 C CA . GLU A 1 114 ? -1.322 -4.648 22.305 1.00 91.31 114 GLU A CA 1
ATOM 930 C C . GLU A 1 114 ? -2.294 -5.810 22.116 1.00 91.31 114 GLU A C 1
ATOM 932 O O . GLU A 1 114 ? -1.874 -6.967 22.039 1.00 91.31 114 GLU A O 1
ATOM 937 N N . SER A 1 115 ? -3.579 -5.498 21.924 1.00 93.06 115 SER A N 1
ATOM 938 C CA . SER A 1 115 ? -4.608 -6.504 21.622 1.00 93.06 115 SER A CA 1
ATOM 939 C C . SER A 1 115 ? -4.592 -6.967 20.161 1.00 93.06 115 SER A C 1
ATOM 941 O O . SER A 1 115 ? -5.231 -7.960 19.811 1.00 93.06 115 SER A O 1
ATOM 943 N N . ARG A 1 116 ? -3.825 -6.283 19.297 1.00 95.50 116 ARG A N 1
ATOM 944 C CA . ARG A 1 116 ? -3.764 -6.512 17.840 1.00 95.50 116 ARG A CA 1
ATOM 945 C C . ARG A 1 116 ? -5.126 -6.321 17.168 1.00 95.50 116 ARG A C 1
ATOM 947 O O . ARG A 1 116 ? -5.376 -6.901 16.109 1.00 95.50 116 ARG A O 1
ATOM 954 N N . ALA A 1 117 ? -5.990 -5.514 17.775 1.00 96.50 117 ALA A N 1
ATOM 955 C CA . ALA A 1 117 ? -7.317 -5.205 17.283 1.00 96.50 117 ALA A CA 1
ATOM 956 C C . ALA A 1 117 ? -7.294 -3.955 16.395 1.00 96.50 117 ALA A C 1
ATOM 958 O O . ALA A 1 117 ? -6.670 -2.935 16.696 1.00 96.50 117 ALA A O 1
ATOM 959 N N . LEU A 1 118 ? -8.014 -4.025 15.284 1.00 97.62 118 LEU A N 1
ATOM 960 C CA . LEU A 1 118 ? -8.242 -2.920 14.370 1.00 97.62 118 LEU A CA 1
ATOM 961 C C . LEU A 1 118 ? -9.742 -2.789 14.132 1.00 97.62 118 LEU A C 1
ATOM 963 O O . LEU A 1 118 ? -10.371 -3.690 13.590 1.00 97.62 118 LEU A O 1
ATOM 967 N N . ILE A 1 119 ? -10.300 -1.640 14.492 1.00 97.62 119 ILE A N 1
ATOM 968 C CA . ILE A 1 119 ? -11.695 -1.297 14.226 1.00 97.62 119 ILE A CA 1
ATOM 969 C C . ILE A 1 119 ? -11.723 -0.298 13.077 1.00 97.62 119 ILE A C 1
ATOM 971 O O . ILE A 1 119 ? -11.125 0.773 13.170 1.00 97.62 119 ILE A O 1
ATOM 975 N N . LEU A 1 120 ? -12.416 -0.637 11.997 1.00 97.06 120 LEU A N 1
ATOM 976 C CA . LEU A 1 120 ? -12.615 0.227 10.837 1.00 97.06 120 LEU A CA 1
ATOM 977 C C . LEU A 1 120 ? -14.028 0.793 10.863 1.00 97.06 120 LEU A C 1
ATOM 979 O O . LEU A 1 120 ? -14.985 0.029 10.924 1.00 97.06 120 LEU A O 1
ATOM 983 N N . LYS A 1 121 ? -14.170 2.112 10.748 1.00 95.62 121 LYS A N 1
ATOM 984 C CA . LYS A 1 121 ? -15.469 2.751 10.527 1.00 95.62 121 LYS A CA 1
ATOM 985 C C . LYS A 1 121 ? -15.724 2.771 9.030 1.00 95.62 121 LYS A C 1
ATOM 987 O O . LYS A 1 121 ? -15.016 3.459 8.303 1.00 95.62 121 LYS A O 1
ATOM 992 N N . ILE A 1 122 ? -16.708 2.017 8.562 1.00 92.94 122 ILE A N 1
ATOM 993 C CA . ILE A 1 122 ? -17.020 1.875 7.137 1.00 92.94 122 ILE A CA 1
ATOM 994 C C . ILE A 1 122 ? -18.245 2.733 6.758 1.00 92.94 122 ILE A C 1
ATOM 996 O O . ILE A 1 122 ? -18.555 3.731 7.416 1.00 92.94 122 ILE A O 1
ATOM 1000 N N . HIS A 1 123 ? -18.882 2.421 5.629 1.00 87.56 123 HIS A N 1
ATOM 1001 C CA . HIS A 1 123 ? -20.122 3.055 5.170 1.00 87.56 123 HIS A CA 1
ATOM 1002 C C . HIS A 1 123 ? -21.221 2.971 6.241 1.00 87.56 123 HIS A C 1
ATOM 1004 O O . HIS A 1 123 ? -21.270 2.011 7.005 1.00 87.56 123 HIS A O 1
ATOM 1010 N N . GLU A 1 124 ? -22.104 3.980 6.292 1.00 83.69 124 GLU A N 1
ATOM 1011 C CA . GLU A 1 124 ? -23.335 3.924 7.108 1.00 83.69 124 GLU A CA 1
ATOM 1012 C C . GLU A 1 124 ? -23.061 3.866 8.617 1.00 83.69 124 GLU A C 1
ATOM 1014 O O . GLU A 1 124 ? -23.883 3.425 9.408 1.00 83.69 124 GLU A O 1
ATOM 1019 N N . ASN A 1 125 ? -21.886 4.354 9.031 1.00 81.62 125 ASN A N 1
ATOM 1020 C CA . ASN A 1 125 ? -21.416 4.325 10.419 1.00 81.62 125 ASN A CA 1
ATOM 1021 C C . ASN A 1 125 ? -21.316 2.918 11.023 1.00 81.62 125 ASN A C 1
ATOM 1023 O O . ASN A 1 125 ? -21.187 2.792 12.239 1.00 81.62 125 ASN A O 1
ATOM 1027 N N . ARG A 1 126 ? -21.301 1.874 10.189 1.00 90.38 126 ARG A N 1
ATOM 1028 C CA . ARG A 1 126 ? -20.966 0.526 10.634 1.00 90.38 126 ARG A CA 1
ATOM 1029 C C . ARG A 1 126 ? -19.490 0.449 11.013 1.00 90.38 126 ARG A C 1
ATOM 1031 O O . ARG A 1 126 ? -18.645 1.146 10.442 1.00 90.38 126 ARG A O 1
ATOM 1038 N N . GLU A 1 127 ? -19.181 -0.430 11.954 1.00 95.06 127 GLU A N 1
ATOM 1039 C CA . GLU A 1 127 ? -17.813 -0.755 12.339 1.00 95.06 127 GLU A CA 1
ATOM 1040 C C . GLU A 1 127 ? -17.508 -2.210 11.980 1.00 95.06 127 GLU A C 1
ATOM 1042 O O . GLU A 1 127 ? -18.365 -3.074 12.130 1.00 95.06 127 GLU A O 1
ATOM 1047 N N . VAL A 1 128 ? -16.293 -2.462 11.496 1.00 96.44 128 VAL A N 1
ATOM 1048 C CA . VAL A 1 128 ? -15.765 -3.803 11.220 1.00 96.44 128 VAL A CA 1
ATOM 1049 C C . VAL A 1 128 ? -14.566 -4.037 12.122 1.00 96.44 128 VAL A C 1
ATOM 1051 O O . VAL A 1 128 ? -13.641 -3.216 12.134 1.00 96.44 128 VAL A O 1
ATOM 1054 N N . LYS A 1 129 ? -14.564 -5.149 12.859 1.00 97.38 129 LYS A N 1
ATOM 1055 C CA . LYS A 1 129 ? -13.463 -5.526 13.745 1.00 97.38 129 LYS A CA 1
ATOM 1056 C C . LYS A 1 129 ? -12.566 -6.548 13.063 1.00 97.38 129 LYS A C 1
ATOM 1058 O O . LYS A 1 129 ? -13.010 -7.555 12.518 1.00 97.38 129 LYS A O 1
ATOM 1063 N N . LEU A 1 130 ? -11.272 -6.265 13.080 1.00 97.62 130 LEU A N 1
ATOM 1064 C CA . LEU A 1 130 ? -10.238 -7.083 12.474 1.00 97.62 130 LEU A CA 1
ATOM 1065 C C . LEU A 1 130 ? -9.158 -7.393 13.507 1.00 97.62 130 LEU A C 1
ATOM 1067 O O . LEU A 1 130 ? -8.619 -6.489 14.143 1.00 97.62 130 LEU A O 1
ATOM 1071 N N . ARG A 1 131 ? -8.752 -8.655 13.584 1.00 97.50 131 ARG A N 1
ATOM 1072 C CA . ARG A 1 131 ? -7.589 -9.098 14.351 1.00 97.50 131 ARG A CA 1
ATOM 1073 C C . ARG A 1 131 ? -6.366 -9.202 13.454 1.00 97.50 131 ARG A C 1
ATOM 1075 O O . ARG A 1 131 ? -6.361 -9.971 12.492 1.00 97.50 131 ARG A O 1
ATOM 1082 N N . LEU A 1 132 ? -5.312 -8.452 13.758 1.00 97.25 132 LEU A N 1
ATOM 1083 C CA . LEU A 1 132 ? -4.067 -8.452 12.992 1.00 97.25 132 LEU A CA 1
ATOM 1084 C C . LEU A 1 132 ? -3.233 -9.707 13.294 1.00 97.25 132 LEU A C 1
ATOM 1086 O O . LEU A 1 132 ? -2.866 -9.977 14.438 1.00 97.25 132 LEU A O 1
ATOM 1090 N N . LEU A 1 133 ? -2.873 -10.458 12.251 1.00 96.50 133 LEU A N 1
ATOM 1091 C CA . LEU A 1 133 ? -2.037 -11.654 12.353 1.00 96.50 133 LEU A CA 1
ATOM 1092 C C . LEU A 1 133 ? -0.558 -11.286 12.206 1.00 96.50 133 LEU A C 1
ATOM 1094 O O . LEU A 1 133 ? 0.002 -11.285 11.107 1.00 96.50 133 LEU A O 1
ATOM 1098 N N . THR A 1 134 ? 0.082 -10.956 13.325 1.00 93.69 134 THR A N 1
ATOM 1099 C CA . THR A 1 134 ? 1.513 -10.632 13.376 1.00 93.69 134 THR A CA 1
ATOM 1100 C C . THR A 1 134 ? 2.128 -11.017 14.718 1.00 93.69 134 THR A C 1
ATOM 1102 O O . THR A 1 134 ? 1.430 -11.112 15.727 1.00 93.69 134 THR A O 1
ATOM 1105 N N . SER A 1 135 ? 3.444 -11.240 14.728 1.00 91.38 135 SER A N 1
ATOM 1106 C CA . SER A 1 135 ? 4.199 -11.509 15.952 1.00 91.38 135 SER A CA 1
ATOM 1107 C C . SER A 1 135 ? 4.360 -10.250 16.807 1.00 91.38 135 SER A C 1
ATOM 1109 O O . SER A 1 135 ? 4.353 -9.128 16.288 1.00 91.38 135 SER A O 1
ATOM 1111 N N . THR A 1 136 ? 4.558 -10.450 18.113 1.00 90.38 136 THR A N 1
ATOM 1112 C CA . THR A 1 136 ? 4.837 -9.374 19.077 1.00 90.38 136 THR A CA 1
ATOM 1113 C C . THR A 1 136 ? 6.088 -8.587 18.690 1.00 90.38 136 THR A C 1
ATOM 1115 O O . THR A 1 136 ? 6.042 -7.365 18.647 1.00 90.38 136 THR A O 1
ATOM 1118 N N . GLU A 1 137 ? 7.166 -9.268 18.286 1.00 90.19 137 GLU A N 1
ATOM 1119 C CA . GLU A 1 137 ? 8.426 -8.635 17.858 1.00 90.19 137 GLU A CA 1
ATOM 1120 C C . GLU A 1 137 ? 8.229 -7.610 16.732 1.00 90.19 137 GLU A C 1
ATOM 1122 O O . GLU A 1 137 ? 8.831 -6.537 16.733 1.00 90.19 137 GLU A O 1
ATOM 1127 N N . ARG A 1 138 ? 7.354 -7.920 15.765 1.00 91.31 138 ARG A N 1
ATOM 1128 C CA . ARG A 1 138 ? 7.067 -7.012 14.647 1.00 91.31 138 ARG A CA 1
ATOM 1129 C C . ARG A 1 138 ? 6.272 -5.790 15.083 1.00 91.31 138 ARG A C 1
ATOM 1131 O O . ARG A 1 138 ? 6.437 -4.740 14.470 1.00 91.31 138 ARG A O 1
ATOM 1138 N N . ILE A 1 139 ? 5.407 -5.929 16.086 1.00 92.44 139 ILE A N 1
ATOM 1139 C CA . ILE A 1 139 ? 4.613 -4.826 16.634 1.00 92.44 139 ILE A CA 1
ATOM 1140 C C . ILE A 1 139 ? 5.469 -3.926 17.523 1.00 92.44 139 ILE A C 1
ATOM 1142 O O . ILE A 1 139 ? 5.318 -2.709 17.450 1.00 92.44 139 ILE A O 1
ATOM 1146 N N . GLU A 1 140 ? 6.381 -4.504 18.310 1.00 92.62 140 GLU A N 1
ATOM 1147 C CA . GLU A 1 140 ? 7.201 -3.781 19.290 1.00 92.62 140 GLU A CA 1
ATOM 1148 C C . GLU A 1 140 ? 7.925 -2.589 18.665 1.00 92.62 140 GLU A C 1
ATOM 1150 O O . GLU A 1 140 ? 7.931 -1.485 19.206 1.00 92.62 140 GLU A O 1
ATOM 1155 N N . LYS A 1 141 ? 8.428 -2.786 17.441 1.00 91.81 141 LYS A N 1
ATOM 1156 C CA . LYS A 1 141 ? 9.058 -1.742 16.630 1.00 91.81 141 LYS A CA 1
ATOM 1157 C C . LYS A 1 141 ? 8.210 -0.469 16.508 1.00 91.81 141 LYS A C 1
ATOM 1159 O O . LYS A 1 141 ? 8.775 0.622 16.439 1.00 91.81 141 LYS A O 1
ATOM 1164 N N . TYR A 1 142 ? 6.890 -0.608 16.423 1.00 94.06 142 TYR A N 1
ATOM 1165 C CA . TYR A 1 142 ? 5.954 0.466 16.097 1.00 94.06 142 TYR A CA 1
ATOM 1166 C C . TYR A 1 142 ? 5.249 1.072 17.316 1.00 94.06 142 TYR A C 1
ATOM 1168 O O . TYR A 1 142 ? 4.528 2.048 17.136 1.00 94.06 142 TYR A O 1
ATOM 1176 N N . LYS A 1 143 ? 5.465 0.563 18.540 1.00 90.56 143 LYS A N 1
ATOM 1177 C CA . LYS A 1 143 ? 4.786 1.075 19.748 1.00 90.56 143 LYS A CA 1
ATOM 1178 C C . LYS A 1 143 ? 5.010 2.570 19.990 1.00 90.56 143 LYS A C 1
ATOM 1180 O O . LYS A 1 143 ? 4.091 3.280 20.369 1.00 90.56 143 LYS A O 1
ATOM 1185 N N . GLU A 1 144 ? 6.218 3.057 19.716 1.00 91.12 144 GLU A N 1
ATOM 1186 C CA . GLU A 1 144 ? 6.572 4.478 19.856 1.00 91.12 144 GLU A CA 1
ATOM 1187 C C . GLU A 1 144 ? 6.326 5.306 18.582 1.00 91.12 144 GLU A C 1
ATOM 1189 O O . GLU A 1 144 ? 6.729 6.468 18.501 1.00 91.12 144 GLU A O 1
ATOM 1194 N N . TRP A 1 145 ? 5.770 4.706 17.526 1.00 94.81 145 TRP A N 1
ATOM 1195 C CA . TRP A 1 145 ? 5.563 5.389 16.253 1.00 94.81 145 TRP A CA 1
ATOM 1196 C C . TRP A 1 145 ? 4.122 5.867 16.148 1.00 94.81 145 TRP A C 1
ATOM 1198 O O . TRP A 1 145 ? 3.184 5.167 16.514 1.00 94.81 145 TRP A O 1
ATOM 1208 N N . SER A 1 146 ? 3.931 7.041 15.552 1.00 93.69 146 SER A N 1
ATOM 1209 C CA . SER A 1 146 ? 2.585 7.541 15.270 1.00 93.69 146 SER A CA 1
ATOM 1210 C C . SER A 1 146 ? 2.073 6.963 13.953 1.00 93.69 146 SER A C 1
ATOM 1212 O O . SER A 1 146 ? 2.773 7.006 12.943 1.00 93.69 146 SER A O 1
ATOM 1214 N N . ASN A 1 147 ? 0.857 6.431 13.928 1.00 94.25 147 ASN A N 1
ATOM 1215 C CA . ASN A 1 147 ? 0.186 6.034 12.693 1.00 94.25 147 ASN A CA 1
ATOM 1216 C C . ASN A 1 147 ? -0.687 7.168 12.138 1.00 94.25 147 ASN A C 1
ATOM 1218 O O . ASN A 1 147 ? -1.131 8.051 12.872 1.00 94.25 147 ASN A O 1
ATOM 1222 N N . TYR A 1 148 ? -0.918 7.171 10.824 1.00 93.19 148 TYR A N 1
ATOM 1223 C CA . TYR A 1 148 ? -1.666 8.257 10.170 1.00 93.19 148 TYR A CA 1
ATOM 1224 C C . TYR A 1 148 ? -2.629 7.812 9.061 1.00 93.19 148 TYR A C 1
ATOM 1226 O O . TYR A 1 148 ? -3.525 8.572 8.699 1.00 93.19 148 TYR A O 1
ATOM 1234 N N . GLU A 1 149 ? -2.449 6.615 8.507 1.00 94.94 149 GLU A N 1
ATOM 1235 C CA . GLU A 1 149 ? -3.296 6.056 7.454 1.00 94.94 149 GLU A CA 1
ATOM 1236 C C . GLU A 1 149 ? -3.220 4.527 7.510 1.00 94.94 149 GLU A C 1
ATOM 1238 O O . GLU A 1 149 ? -2.193 3.950 7.888 1.00 94.94 149 GLU A O 1
ATOM 1243 N N . ILE A 1 150 ? -4.292 3.861 7.090 1.00 96.88 150 ILE A N 1
ATOM 1244 C CA . ILE A 1 150 ? -4.305 2.420 6.842 1.00 96.88 150 ILE A CA 1
ATOM 1245 C C . ILE A 1 150 ? -4.757 2.165 5.408 1.00 96.88 150 ILE A C 1
ATOM 1247 O O . ILE A 1 150 ? -5.688 2.796 4.918 1.00 96.88 150 ILE A O 1
ATOM 1251 N N . ALA A 1 151 ? -4.135 1.201 4.733 1.00 97.62 151 ALA A N 1
ATOM 1252 C CA . ALA A 1 151 ? -4.681 0.621 3.513 1.00 97.62 151 ALA A CA 1
ATOM 1253 C C . ALA A 1 151 ? -5.186 -0.796 3.787 1.00 97.62 151 ALA A C 1
ATOM 1255 O O . ALA A 1 151 ? -4.440 -1.645 4.274 1.00 97.62 151 ALA A O 1
ATOM 1256 N N . VAL A 1 152 ? -6.438 -1.056 3.428 1.00 97.88 152 VAL A N 1
ATOM 1257 C CA . VAL A 1 152 ? -7.064 -2.378 3.534 1.00 97.88 152 VAL A CA 1
ATOM 1258 C C . VAL A 1 152 ? -7.302 -2.910 2.132 1.00 97.88 152 VAL A C 1
ATOM 1260 O O . VAL A 1 152 ? -7.628 -2.146 1.217 1.00 97.88 152 VAL A O 1
ATOM 1263 N N . LYS A 1 153 ? -7.106 -4.210 1.927 1.00 97.75 153 LYS A N 1
ATOM 1264 C CA . LYS A 1 153 ? -7.447 -4.879 0.672 1.00 97.75 153 LYS A CA 1
ATOM 1265 C C . LYS A 1 153 ? -7.955 -6.291 0.915 1.00 97.75 153 LYS A C 1
ATOM 1267 O O . LYS A 1 153 ? -7.506 -6.949 1.850 1.00 97.75 153 LYS A O 1
ATOM 1272 N N . VAL A 1 154 ? -8.805 -6.757 0.007 1.00 97.75 154 VAL A N 1
ATOM 1273 C CA . VAL A 1 154 ? -9.235 -8.155 -0.062 1.00 97.75 154 VAL A CA 1
ATOM 1274 C C . VAL A 1 154 ? -8.690 -8.782 -1.340 1.00 97.75 154 VAL A C 1
ATOM 1276 O O . VAL A 1 154 ? -8.831 -8.220 -2.431 1.00 97.75 154 VAL A O 1
ATOM 1279 N N . VAL A 1 155 ? -8.029 -9.929 -1.203 1.00 95.38 155 VAL A N 1
ATOM 1280 C CA . VAL A 1 155 ? -7.484 -10.729 -2.308 1.00 95.38 155 VAL A CA 1
ATOM 1281 C C . VAL A 1 155 ? -7.809 -12.183 -2.013 1.00 95.38 155 VAL A C 1
ATOM 1283 O O . VAL A 1 155 ? -7.479 -12.635 -0.931 1.00 95.38 155 VAL A O 1
ATOM 1286 N N . GLU A 1 156 ? -8.451 -12.898 -2.940 1.00 92.25 156 GLU A N 1
ATOM 1287 C CA . GLU A 1 156 ? -8.786 -14.326 -2.754 1.00 92.25 156 GLU A CA 1
ATOM 1288 C C 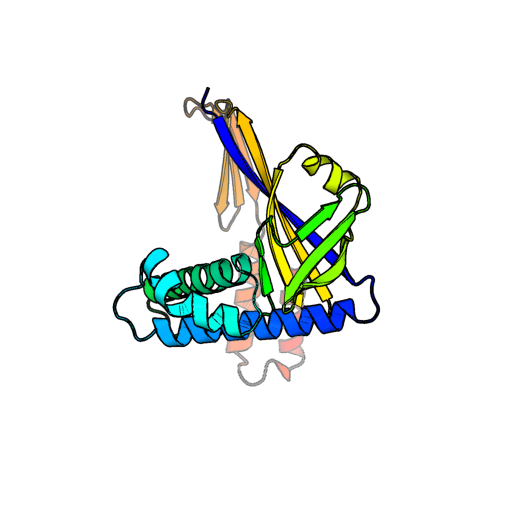. GLU A 1 156 ? -9.545 -14.603 -1.441 1.00 92.25 156 GLU A C 1
ATOM 1290 O O . GLU A 1 156 ? -9.291 -15.585 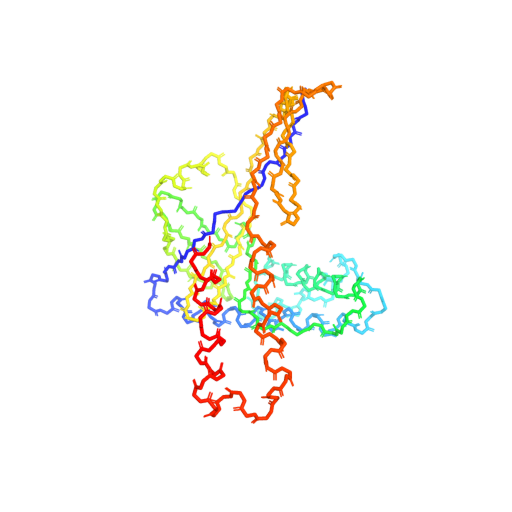-0.760 1.00 92.25 156 GLU A O 1
ATOM 1295 N N . ASN A 1 157 ? -10.484 -13.715 -1.083 1.00 90.94 157 ASN A N 1
ATOM 1296 C CA . ASN A 1 157 ? -11.257 -13.777 0.167 1.00 90.94 157 ASN A CA 1
ATOM 1297 C C . ASN A 1 157 ? -10.429 -13.556 1.453 1.00 90.94 157 ASN A C 1
ATOM 1299 O O . ASN A 1 157 ? -10.931 -13.739 2.556 1.00 90.94 157 ASN A O 1
ATOM 1303 N N . GLU A 1 158 ? -9.174 -13.125 1.319 1.00 96.25 158 GLU A N 1
ATOM 1304 C CA . GLU A 1 158 ? -8.272 -12.836 2.430 1.00 96.25 158 GLU A CA 1
ATOM 1305 C C . GLU A 1 158 ? -8.100 -11.337 2.646 1.00 96.25 158 GLU A C 1
ATOM 1307 O O . GLU A 1 158 ? -7.855 -10.573 1.703 1.00 96.25 158 GLU A O 1
ATOM 1312 N N . VAL A 1 159 ? -8.173 -10.916 3.909 1.00 97.88 159 VAL A N 1
ATOM 1313 C CA . VAL A 1 159 ? -8.012 -9.515 4.305 1.00 97.88 159 VAL A CA 1
ATOM 1314 C C . VAL A 1 159 ? -6.545 -9.220 4.599 1.00 97.88 159 VAL A C 1
ATOM 1316 O O . VAL A 1 159 ? -5.896 -9.870 5.420 1.00 97.88 159 VAL A O 1
ATOM 1319 N N . TYR A 1 160 ? -6.021 -8.178 3.961 1.00 98.25 160 TYR A N 1
ATOM 1320 C CA . TYR A 1 160 ? -4.692 -7.645 4.231 1.00 98.25 160 TYR A CA 1
ATOM 1321 C C . TYR A 1 160 ? -4.776 -6.186 4.642 1.00 98.25 160 TYR A C 1
ATOM 1323 O O . TYR A 1 160 ? -5.466 -5.381 4.012 1.00 98.25 160 TYR A O 1
ATOM 1331 N N . VAL A 1 161 ? -3.986 -5.842 5.650 1.00 98.06 161 VAL A N 1
ATOM 1332 C CA . VAL A 1 161 ? -3.910 -4.507 6.230 1.00 98.06 161 VAL A CA 1
ATOM 1333 C C . VAL A 1 161 ? -2.472 -4.013 6.132 1.00 98.06 161 VAL A C 1
ATOM 1335 O O . VAL A 1 161 ? -1.523 -4.739 6.433 1.00 98.06 161 VAL A O 1
ATOM 1338 N N . ALA A 1 162 ? -2.304 -2.771 5.691 1.00 98.12 162 ALA A N 1
ATOM 1339 C CA . ALA A 1 162 ? -1.054 -2.033 5.757 1.00 98.12 162 ALA A CA 1
ATOM 1340 C C . ALA A 1 162 ? -1.259 -0.800 6.637 1.00 98.12 162 ALA A C 1
ATOM 1342 O O . ALA A 1 162 ? -1.938 0.138 6.224 1.00 98.12 162 ALA A O 1
ATOM 1343 N N . VAL A 1 163 ? -0.676 -0.804 7.834 1.00 97.50 163 VAL A N 1
ATOM 1344 C CA . VAL A 1 163 ? -0.714 0.339 8.752 1.00 97.50 163 VAL A CA 1
ATOM 1345 C C . VAL A 1 163 ? 0.514 1.203 8.515 1.00 97.50 163 VAL A C 1
ATOM 1347 O O . VAL A 1 163 ? 1.632 0.704 8.637 1.00 97.50 163 VAL A O 1
ATOM 1350 N N . TYR A 1 164 ? 0.317 2.475 8.171 1.00 96.88 164 TYR A N 1
ATOM 1351 C CA . TYR A 1 164 ? 1.406 3.414 7.922 1.00 96.88 164 TYR A CA 1
ATOM 1352 C C . TYR A 1 164 ? 1.768 4.176 9.191 1.00 96.88 164 TYR A C 1
ATOM 1354 O O . TYR A 1 164 ? 0.929 4.849 9.794 1.00 96.88 164 TYR A O 1
ATOM 1362 N N . PHE A 1 165 ? 3.043 4.088 9.550 1.00 96.38 165 PHE A N 1
ATOM 1363 C CA . PHE A 1 165 ? 3.652 4.711 10.711 1.00 96.38 165 PHE A CA 1
ATOM 1364 C C . PHE A 1 165 ? 4.668 5.762 10.287 1.00 96.38 165 PHE A C 1
ATOM 1366 O O . PHE A 1 165 ? 5.335 5.626 9.260 1.00 96.38 165 PHE A O 1
ATOM 1373 N N . LYS A 1 166 ? 4.826 6.783 11.123 1.00 95.06 166 LYS A N 1
ATOM 1374 C CA . LYS A 1 166 ? 5.855 7.807 11.014 1.00 95.06 166 LYS A CA 1
ATOM 1375 C C . LYS A 1 166 ? 6.540 8.027 12.363 1.00 95.06 166 LYS A C 1
ATOM 1377 O O . LYS A 1 166 ? 5.879 8.066 13.408 1.00 95.06 166 LYS A O 1
ATOM 1382 N N . LYS A 1 167 ? 7.862 8.187 12.327 1.00 94.44 167 LYS A N 1
ATOM 1383 C CA . LYS A 1 167 ? 8.703 8.547 13.476 1.00 94.44 167 LYS A CA 1
ATOM 1384 C C . LYS A 1 167 ? 9.654 9.661 13.072 1.00 94.44 167 LYS A C 1
ATOM 1386 O O . LYS A 1 167 ? 10.322 9.572 12.041 1.00 94.44 167 LYS A O 1
ATOM 1391 N N . THR A 1 168 ? 9.725 10.702 13.893 1.00 92.19 168 THR A N 1
ATOM 1392 C CA . THR A 1 168 ? 10.737 11.746 13.738 1.00 92.19 168 THR A CA 1
ATOM 1393 C C . THR A 1 168 ? 12.089 11.160 14.109 1.00 92.19 168 THR A C 1
ATOM 1395 O O . THR A 1 168 ? 12.278 10.654 15.216 1.00 92.19 168 THR A O 1
ATOM 1398 N N . VAL A 1 169 ? 13.032 11.204 13.173 1.00 89.12 169 VAL A N 1
ATOM 1399 C CA . VAL A 1 169 ? 14.386 10.693 13.367 1.00 89.12 169 VAL A CA 1
ATOM 1400 C C . VAL A 1 169 ? 15.407 11.791 13.116 1.00 89.12 169 VAL A C 1
ATOM 1402 O O . VAL A 1 169 ? 15.275 12.626 12.219 1.00 89.12 169 VAL A O 1
ATOM 1405 N N . LYS A 1 170 ? 16.472 11.773 13.916 1.00 87.88 170 LYS A N 1
ATOM 1406 C CA . LYS A 1 170 ? 17.636 12.630 13.705 1.00 87.88 170 LYS A CA 1
ATOM 1407 C C . LYS A 1 170 ? 18.541 11.948 12.691 1.00 87.88 170 LYS A C 1
ATOM 1409 O O . LYS A 1 170 ? 19.161 10.929 13.003 1.00 87.88 170 LYS A O 1
ATOM 1414 N N . PHE A 1 171 ? 18.631 12.501 11.483 1.00 79.44 171 PHE A N 1
ATOM 1415 C CA . PHE A 1 171 ? 19.558 11.974 10.492 1.00 79.44 171 PHE A CA 1
ATOM 1416 C C . PHE A 1 171 ? 20.990 12.213 10.958 1.00 79.44 171 PHE A C 1
ATOM 1418 O O . PHE A 1 171 ? 21.428 13.348 11.170 1.00 79.44 171 PHE A O 1
ATOM 1425 N N . ARG A 1 172 ? 21.734 11.119 11.111 1.00 81.75 172 ARG A N 1
ATOM 1426 C CA . ARG A 1 172 ? 23.179 11.171 11.310 1.00 81.75 172 ARG A CA 1
ATOM 1427 C C . ARG A 1 172 ? 23.849 11.288 9.949 1.00 81.75 172 ARG A C 1
ATOM 1429 O O . ARG A 1 172 ? 23.406 10.664 8.986 1.00 81.75 172 ARG A O 1
ATOM 1436 N N . LYS A 1 173 ? 24.931 12.065 9.872 1.00 79.88 173 LYS A N 1
ATOM 1437 C CA . LYS A 1 173 ? 25.794 12.033 8.689 1.00 79.88 173 LYS A CA 1
ATOM 1438 C C . LYS A 1 173 ? 26.352 10.606 8.555 1.00 79.88 173 LYS A C 1
ATOM 1440 O O . LYS A 1 173 ? 26.908 10.107 9.540 1.00 79.88 173 LYS A O 1
ATOM 1445 N N . PRO A 1 174 ? 26.168 9.932 7.407 1.00 82.62 174 PRO A N 1
ATOM 1446 C CA . PRO A 1 174 ? 26.731 8.606 7.208 1.00 82.62 174 PRO A CA 1
ATOM 1447 C C . PRO A 1 174 ? 28.257 8.704 7.275 1.00 82.62 174 PRO A C 1
ATOM 1449 O O . PRO A 1 174 ? 28.847 9.594 6.667 1.00 82.62 174 PRO A O 1
ATOM 1452 N N . ARG A 1 175 ? 28.894 7.811 8.040 1.00 86.56 175 ARG A N 1
ATOM 1453 C CA . ARG A 1 175 ? 30.366 7.710 8.090 1.00 86.56 175 ARG A CA 1
ATOM 1454 C C . ARG A 1 175 ? 30.916 7.016 6.846 1.00 86.56 175 ARG A C 1
ATOM 1456 O O . ARG A 1 175 ? 32.000 7.341 6.376 1.00 86.56 175 ARG A O 1
ATOM 1463 N N . THR A 1 176 ? 30.144 6.070 6.323 1.00 91.81 176 THR A N 1
ATOM 1464 C CA . THR A 1 176 ? 30.461 5.295 5.131 1.00 91.81 176 THR A CA 1
ATOM 1465 C C . THR A 1 176 ? 29.220 5.128 4.264 1.00 91.81 176 T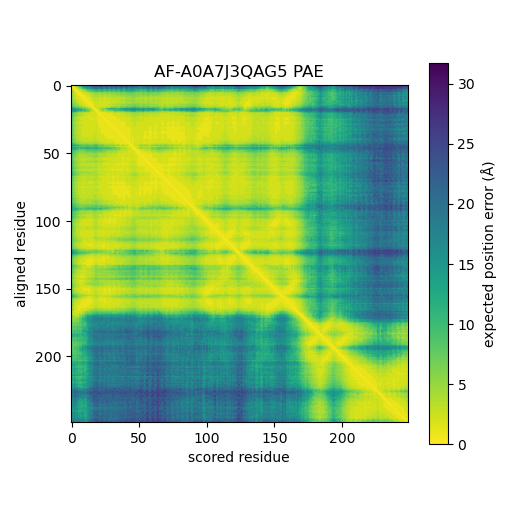HR A C 1
ATOM 1467 O O . THR A 1 176 ? 28.088 5.189 4.752 1.00 91.81 176 THR A O 1
ATOM 1470 N N . VAL A 1 177 ? 29.435 4.920 2.970 1.00 91.00 177 VAL A N 1
ATOM 1471 C CA . VAL A 1 177 ? 28.388 4.665 1.980 1.00 91.00 177 VAL A CA 1
ATOM 1472 C C . VAL A 1 177 ? 28.685 3.327 1.324 1.00 91.00 177 VAL A C 1
ATOM 1474 O O . VAL A 1 177 ? 29.747 3.145 0.737 1.00 91.00 177 VAL A O 1
ATOM 1477 N N . MET A 1 178 ? 27.754 2.381 1.427 1.00 94.50 178 MET A N 1
ATOM 1478 C CA . MET A 1 178 ? 27.838 1.119 0.698 1.00 94.50 178 MET A CA 1
ATOM 1479 C C . MET A 1 178 ? 27.030 1.229 -0.590 1.00 94.50 178 MET A C 1
ATOM 1481 O O . MET A 1 178 ? 25.834 1.508 -0.565 1.00 94.50 178 MET A O 1
ATOM 1485 N N . THR A 1 179 ? 27.693 0.978 -1.707 1.00 93.12 179 THR A N 1
ATOM 1486 C CA . THR A 1 179 ? 27.095 0.894 -3.035 1.00 93.12 179 THR A CA 1
ATOM 1487 C C . THR A 1 179 ? 27.012 -0.570 -3.451 1.00 93.12 179 THR A C 1
ATOM 1489 O O . THR A 1 179 ? 27.901 -1.370 -3.143 1.00 93.12 179 THR A O 1
ATOM 1492 N N . VAL A 1 180 ? 25.911 -0.922 -4.109 1.00 95.62 180 VAL A N 1
ATOM 1493 C CA . VAL A 1 180 ? 25.662 -2.262 -4.640 1.00 95.62 180 VAL A CA 1
ATOM 1494 C C . VAL A 1 180 ? 25.434 -2.113 -6.132 1.00 95.62 180 VAL A C 1
ATOM 1496 O O . VAL A 1 180 ? 24.429 -1.538 -6.540 1.00 95.62 180 VAL A O 1
ATOM 1499 N N . ASP A 1 181 ? 26.370 -2.615 -6.925 1.00 94.75 181 ASP A N 1
ATOM 1500 C CA . ASP A 1 181 ? 26.277 -2.641 -8.379 1.00 94.75 181 ASP A CA 1
ATOM 1501 C C . ASP A 1 181 ? 26.048 -4.077 -8.854 1.00 94.75 181 ASP A C 1
ATOM 1503 O O . ASP A 1 181 ? 26.766 -5.000 -8.459 1.00 94.75 181 ASP A O 1
ATOM 1507 N N . VAL A 1 182 ? 25.013 -4.285 -9.663 1.00 93.44 182 VAL A N 1
ATOM 1508 C CA . VAL A 1 182 ? 24.612 -5.613 -10.139 1.00 93.44 182 VAL A CA 1
ATOM 1509 C C . VAL A 1 182 ? 24.888 -5.692 -11.631 1.00 93.44 182 VAL A C 1
ATOM 1511 O O . VAL A 1 182 ? 24.166 -5.116 -12.438 1.00 93.44 182 VAL A O 1
ATOM 1514 N N . ASN A 1 183 ? 25.901 -6.472 -11.990 1.00 92.06 183 ASN A N 1
ATOM 1515 C CA . ASN A 1 183 ? 26.263 -6.778 -13.364 1.00 92.06 183 ASN A CA 1
ATOM 1516 C C . ASN A 1 183 ? 25.859 -8.207 -13.734 1.00 92.06 183 ASN A C 1
ATOM 1518 O O . ASN A 1 183 ? 25.537 -9.044 -12.888 1.00 92.06 183 ASN A O 1
ATOM 1522 N N . PHE A 1 184 ? 25.915 -8.516 -15.031 1.00 90.25 184 PHE A N 1
ATOM 1523 C CA . PHE A 1 184 ? 25.557 -9.845 -15.525 1.00 90.25 184 PHE A CA 1
ATOM 1524 C C . PHE A 1 184 ? 26.443 -10.958 -14.945 1.00 90.25 184 PHE A C 1
ATOM 1526 O O . PHE A 1 184 ? 25.945 -12.045 -14.674 1.00 90.25 184 PHE A O 1
ATOM 1533 N N . ASP A 1 185 ? 27.729 -10.683 -14.719 1.00 91.81 185 ASP A N 1
ATOM 1534 C CA . ASP A 1 185 ? 28.702 -11.679 -14.247 1.00 91.81 185 ASP A CA 1
ATOM 1535 C C . ASP A 1 185 ? 29.003 -11.593 -12.742 1.00 91.81 185 ASP A C 1
ATOM 1537 O O . ASP A 1 185 ? 29.627 -12.502 -12.184 1.00 91.81 185 ASP A O 1
ATOM 1541 N N . ASN A 1 186 ? 28.614 -10.506 -12.068 1.00 94.06 186 ASN A N 1
ATOM 1542 C CA . ASN A 1 186 ? 28.850 -10.342 -10.637 1.00 94.06 186 ASN A CA 1
ATOM 1543 C C . ASN A 1 186 ? 27.927 -9.314 -9.968 1.00 94.06 186 ASN A C 1
ATOM 1545 O O . ASN A 1 186 ? 27.365 -8.436 -10.610 1.00 94.06 186 ASN A O 1
ATOM 1549 N N . VAL A 1 187 ? 27.842 -9.401 -8.643 1.00 95.25 187 VAL A N 1
ATOM 1550 C CA . VAL A 1 187 ? 27.380 -8.321 -7.769 1.00 95.25 187 VAL A CA 1
ATOM 1551 C C . VAL A 1 187 ? 28.601 -7.720 -7.083 1.00 95.25 187 VAL A C 1
ATOM 1553 O O . VAL A 1 187 ? 29.352 -8.432 -6.411 1.00 95.25 187 VAL A O 1
ATOM 1556 N N . THR A 1 188 ? 28.811 -6.421 -7.247 1.00 95.44 188 THR A N 1
ATOM 1557 C CA . THR A 1 188 ? 29.904 -5.673 -6.629 1.00 95.44 188 THR A CA 1
ATOM 1558 C C . THR A 1 188 ? 29.370 -4.857 -5.457 1.00 95.44 188 THR A C 1
ATOM 1560 O O . THR A 1 188 ? 28.482 -4.028 -5.614 1.00 95.44 188 THR A O 1
ATOM 1563 N N . LEU A 1 189 ? 29.926 -5.090 -4.270 1.00 96.06 189 LEU A N 1
ATOM 1564 C CA . LEU A 1 189 ? 29.737 -4.260 -3.086 1.00 96.06 189 LEU A CA 1
ATOM 1565 C C . LEU A 1 189 ? 30.972 -3.384 -2.906 1.00 96.06 189 LEU A C 1
ATOM 1567 O O . LEU A 1 189 ? 32.068 -3.917 -2.715 1.00 96.06 189 LEU A O 1
ATOM 1571 N N . ALA A 1 190 ? 30.801 -2.068 -2.926 1.00 95.25 190 ALA A N 1
ATOM 1572 C CA . ALA A 1 190 ? 31.868 -1.123 -2.619 1.00 95.25 190 ALA A CA 1
ATOM 1573 C C . ALA A 1 190 ? 31.456 -0.233 -1.445 1.00 95.25 190 ALA A C 1
ATOM 1575 O O . ALA A 1 190 ? 30.391 0.380 -1.470 1.00 95.25 190 ALA A O 1
ATOM 1576 N N . VAL A 1 191 ? 32.283 -0.189 -0.404 1.00 95.62 191 VAL A N 1
ATOM 1577 C CA . VAL A 1 191 ? 32.103 0.665 0.771 1.00 95.62 191 VAL A CA 1
ATOM 1578 C C . VAL A 1 191 ? 33.083 1.816 0.664 1.00 95.62 191 VAL A C 1
ATOM 1580 O O . VAL A 1 191 ? 34.287 1.584 0.599 1.00 95.62 191 VAL A O 1
ATOM 1583 N N . PHE A 1 192 ? 32.564 3.034 0.683 1.00 94.75 192 PHE A N 1
ATOM 1584 C CA . PHE A 1 192 ? 33.335 4.267 0.628 1.00 94.75 192 PHE A CA 1
ATOM 1585 C C . PHE A 1 192 ? 33.241 5.025 1.951 1.00 94.75 192 PHE A C 1
ATOM 1587 O O . PHE A 1 192 ? 32.259 4.877 2.682 1.00 94.75 192 PHE A O 1
ATOM 1594 N N . THR A 1 193 ? 34.227 5.860 2.258 1.00 92.06 193 THR A N 1
ATOM 1595 C CA . THR A 1 193 ? 34.114 6.903 3.283 1.00 92.06 193 THR A CA 1
ATOM 1596 C C . THR A 1 193 ? 33.160 8.006 2.820 1.00 92.06 193 THR A C 1
ATOM 1598 O O . THR A 1 193 ? 32.815 8.120 1.642 1.00 92.06 193 THR A O 1
ATOM 1601 N N . SER A 1 194 ? 32.770 8.887 3.740 1.00 84.75 194 SER A N 1
ATOM 1602 C CA . SER A 1 194 ? 32.052 10.118 3.394 1.00 84.75 194 SER A CA 1
ATOM 1603 C C . SER A 1 194 ? 32.845 11.083 2.494 1.00 84.75 194 SER A C 1
ATOM 1605 O O . SER A 1 194 ? 32.232 11.974 1.916 1.00 84.75 194 SER A O 1
ATOM 1607 N N . SER A 1 195 ? 34.173 10.934 2.380 1.00 87.12 195 SER A N 1
ATOM 1608 C CA . SER A 1 195 ? 35.035 11.719 1.479 1.00 87.12 195 SER A CA 1
ATOM 1609 C C . SER A 1 195 ? 35.208 11.090 0.088 1.00 87.12 195 SER A C 1
ATOM 1611 O O . SER A 1 195 ? 35.832 11.703 -0.770 1.00 87.12 195 SER A O 1
ATOM 1613 N N . GLY A 1 196 ? 34.643 9.899 -0.154 1.00 86.88 196 GLY A N 1
ATOM 1614 C CA . GLY A 1 196 ? 34.725 9.193 -1.440 1.00 86.88 196 GLY A CA 1
ATOM 1615 C C . GLY A 1 196 ? 35.878 8.191 -1.552 1.00 86.88 196 GLY A C 1
ATOM 1616 O O . GLY A 1 196 ? 36.053 7.577 -2.601 1.00 86.88 196 GLY A O 1
ATOM 1617 N N . GLU A 1 197 ? 36.641 7.978 -0.482 1.00 92.62 197 GLU A N 1
ATOM 1618 C CA . GLU A 1 197 ? 37.725 6.994 -0.447 1.00 92.62 197 GLU A CA 1
ATOM 1619 C C . GLU A 1 197 ? 37.164 5.570 -0.345 1.00 92.62 197 GLU A C 1
ATOM 1621 O O . GLU A 1 197 ? 36.273 5.298 0.460 1.00 92.62 197 GLU A O 1
ATOM 1626 N N . LEU A 1 198 ? 37.677 4.641 -1.152 1.00 94.25 198 LEU A N 1
ATOM 1627 C CA . LEU A 1 198 ? 37.242 3.245 -1.146 1.00 94.25 198 LEU A CA 1
ATOM 1628 C C . LEU A 1 198 ? 37.837 2.491 0.054 1.00 94.25 198 LEU A C 1
ATOM 1630 O O . LEU A 1 198 ? 39.025 2.200 0.079 1.00 94.25 198 LEU A O 1
ATOM 1634 N N . LEU A 1 199 ? 36.989 2.085 0.999 1.00 94.50 199 LEU A N 1
ATOM 1635 C CA . LEU A 1 199 ? 37.387 1.281 2.160 1.00 94.50 199 LEU A CA 1
ATOM 1636 C C . LEU A 1 199 ? 37.392 -0.219 1.871 1.00 94.50 199 LEU A C 1
ATOM 1638 O O . LEU A 1 199 ? 38.214 -0.965 2.398 1.00 94.50 199 LEU A O 1
ATOM 1642 N N . LYS A 1 200 ? 36.411 -0.701 1.102 1.00 95.00 200 LYS A N 1
ATOM 1643 C CA . LYS A 1 200 ? 36.255 -2.137 0.849 1.00 95.00 200 LYS A CA 1
ATOM 1644 C C . LYS A 1 200 ? 35.565 -2.398 -0.471 1.00 95.00 200 LYS A C 1
ATOM 1646 O O . LYS A 1 200 ? 34.526 -1.811 -0.748 1.00 95.00 200 LYS A O 1
ATOM 1651 N N . LEU A 1 201 ? 36.084 -3.360 -1.225 1.00 95.56 201 LEU A N 1
ATOM 1652 C CA . LEU A 1 201 ? 35.480 -3.854 -2.455 1.00 95.56 201 LEU A CA 1
ATOM 1653 C C . LEU A 1 201 ? 35.311 -5.370 -2.369 1.00 95.56 201 LEU A C 1
ATOM 1655 O O . LEU A 1 201 ? 36.272 -6.095 -2.122 1.00 95.56 201 LEU A O 1
ATOM 1659 N N . LYS A 1 202 ? 34.093 -5.868 -2.581 1.00 96.00 202 LYS A N 1
ATOM 1660 C CA . LYS A 1 202 ? 33.802 -7.304 -2.639 1.00 96.00 202 LYS A CA 1
ATOM 1661 C C . LYS A 1 202 ? 32.979 -7.614 -3.879 1.00 96.00 202 LYS A C 1
ATOM 1663 O O . LYS A 1 202 ? 31.936 -7.010 -4.094 1.00 96.00 202 LYS A O 1
ATOM 1668 N N . ARG A 1 203 ? 33.434 -8.576 -4.681 1.00 95.81 203 ARG A N 1
ATOM 1669 C CA . ARG A 1 203 ? 32.730 -9.037 -5.884 1.00 95.81 203 ARG A CA 1
ATOM 1670 C C . ARG A 1 203 ? 32.240 -10.464 -5.684 1.00 95.81 203 ARG A C 1
ATOM 1672 O O . ARG A 1 203 ? 33.031 -11.350 -5.370 1.00 95.81 203 ARG A O 1
ATOM 1679 N N . PHE A 1 204 ? 30.951 -10.685 -5.891 1.00 94.38 204 PHE A N 1
ATOM 1680 C CA . PHE A 1 204 ? 30.318 -11.998 -5.853 1.00 94.38 204 PHE A CA 1
ATOM 1681 C C . PHE A 1 204 ? 29.985 -12.412 -7.277 1.00 94.38 204 PHE A C 1
ATOM 1683 O O . PHE A 1 204 ? 29.147 -11.779 -7.912 1.00 94.38 204 PHE A O 1
ATOM 1690 N N . LYS A 1 205 ? 30.650 -13.445 -7.800 1.00 93.75 205 LYS A N 1
ATOM 1691 C CA . LYS A 1 205 ? 30.359 -13.950 -9.148 1.00 93.75 205 LYS A CA 1
ATOM 1692 C C . LYS A 1 205 ? 28.936 -14.499 -9.202 1.00 93.75 205 LYS A C 1
ATOM 1694 O O . LYS A 1 205 ? 28.523 -15.231 -8.305 1.00 93.75 205 LYS A O 1
ATOM 1699 N N . THR A 1 206 ? 28.213 -14.176 -10.264 1.00 92.06 206 THR A N 1
ATOM 1700 C CA . THR A 1 206 ? 26.891 -14.734 -10.543 1.00 92.06 206 THR A CA 1
ATOM 1701 C C . THR A 1 206 ? 27.014 -15.793 -11.642 1.00 92.06 206 THR A C 1
ATOM 1703 O O . THR A 1 206 ? 27.839 -15.673 -12.550 1.00 92.06 206 THR A O 1
ATOM 1706 N N . PRO A 1 207 ? 26.196 -16.854 -11.618 1.00 92.38 207 PRO A N 1
ATOM 1707 C CA . PRO A 1 207 ? 26.279 -17.902 -12.628 1.00 92.38 207 PRO A CA 1
ATOM 1708 C C . PRO A 1 207 ? 25.382 -17.631 -13.853 1.00 92.38 207 PRO A C 1
ATOM 1710 O O . PRO A 1 207 ? 25.125 -18.535 -14.656 1.00 92.38 207 PRO A O 1
ATOM 1713 N N . LEU A 1 208 ? 24.909 -16.390 -14.033 1.00 92.12 208 LEU A N 1
ATOM 1714 C CA . LEU A 1 208 ? 23.931 -16.021 -15.065 1.00 92.12 208 LEU A CA 1
ATOM 1715 C C . LEU A 1 208 ? 24.430 -16.320 -16.482 1.00 92.12 208 LEU A C 1
ATOM 1717 O O . LEU A 1 208 ? 23.655 -16.791 -17.313 1.00 92.12 208 LEU A O 1
ATOM 1721 N N . ARG A 1 209 ? 25.729 -16.154 -16.754 1.00 91.81 209 ARG A N 1
ATOM 1722 C CA . ARG A 1 209 ? 26.338 -16.520 -18.045 1.00 91.81 209 ARG A CA 1
ATOM 1723 C C . ARG A 1 209 ? 26.209 -18.006 -18.368 1.00 91.81 209 ARG A C 1
ATOM 1725 O O . ARG A 1 209 ? 25.899 -18.375 -19.505 1.00 91.81 209 ARG A O 1
ATOM 1732 N N . LYS A 1 210 ? 26.392 -18.868 -17.367 1.00 91.12 210 LYS A N 1
ATOM 1733 C CA . LYS A 1 210 ? 26.240 -20.323 -17.508 1.00 91.12 210 LYS A CA 1
ATOM 1734 C C . LYS A 1 210 ? 24.776 -20.693 -17.759 1.00 91.12 210 LYS A C 1
ATOM 1736 O O . LYS A 1 210 ? 24.488 -21.476 -18.665 1.00 91.12 210 LYS A O 1
ATOM 1741 N N . ILE A 1 211 ? 23.854 -20.063 -17.028 1.00 93.81 211 ILE A N 1
ATOM 1742 C CA . ILE A 1 211 ? 22.405 -20.220 -17.227 1.00 93.81 211 ILE A CA 1
ATOM 1743 C C . ILE A 1 211 ? 21.998 -19.790 -18.643 1.00 93.81 211 ILE A C 1
ATOM 1745 O O . ILE A 1 211 ? 21.325 -20.540 -19.352 1.00 93.81 211 ILE A O 1
ATOM 1749 N N . LEU A 1 212 ? 22.448 -18.613 -19.088 1.00 94.44 212 LEU A N 1
ATOM 1750 C CA . LEU A 1 212 ? 22.141 -18.078 -20.412 1.00 94.44 212 LEU A CA 1
ATOM 1751 C C . LEU A 1 212 ? 22.663 -18.991 -21.524 1.00 94.44 212 LEU A C 1
ATOM 1753 O O . LEU A 1 212 ? 21.950 -19.243 -22.489 1.00 94.44 212 LEU A O 1
ATOM 1757 N N . THR A 1 213 ? 23.860 -19.555 -21.360 1.00 94.75 213 THR A N 1
ATOM 1758 C CA . THR A 1 213 ? 24.424 -20.518 -22.317 1.00 94.75 213 THR A CA 1
ATOM 1759 C C . THR A 1 213 ? 23.501 -21.723 -22.501 1.00 94.75 213 THR A C 1
ATOM 1761 O O . THR A 1 213 ? 23.183 -22.102 -23.628 1.00 94.75 213 THR A O 1
ATOM 1764 N N . HIS A 1 214 ? 23.016 -22.318 -21.407 1.00 96.25 214 HIS A N 1
ATOM 1765 C CA . HIS A 1 214 ? 22.060 -23.424 -21.486 1.00 96.25 214 HIS A CA 1
ATOM 1766 C C . HIS A 1 214 ? 20.723 -23.005 -22.107 1.00 96.25 214 HIS A C 1
ATOM 1768 O O . HIS A 1 214 ? 20.152 -23.774 -22.880 1.00 96.25 214 HIS A O 1
ATOM 1774 N N . ARG A 1 215 ? 20.257 -21.780 -21.846 1.00 94.94 215 ARG A N 1
ATOM 1775 C CA . ARG A 1 215 ? 19.043 -21.235 -22.465 1.00 94.94 215 ARG A CA 1
ATOM 1776 C C . ARG A 1 215 ? 19.187 -21.072 -23.982 1.00 94.94 215 ARG A C 1
ATOM 1778 O O . ARG A 1 215 ? 18.324 -21.542 -24.716 1.00 94.94 215 ARG A O 1
ATOM 1785 N N . ILE A 1 216 ? 20.308 -20.519 -24.452 1.00 96.50 216 ILE A N 1
ATOM 1786 C CA . ILE A 1 216 ? 20.628 -20.389 -25.884 1.00 96.50 216 ILE A CA 1
ATOM 1787 C C . ILE A 1 216 ? 20.640 -21.765 -26.563 1.00 96.50 216 ILE A C 1
ATOM 1789 O O . ILE A 1 216 ? 20.103 -21.919 -27.659 1.00 96.50 216 ILE A O 1
ATOM 1793 N N . TRP A 1 217 ? 21.215 -22.787 -25.922 1.00 96.31 217 TRP A N 1
ATOM 1794 C CA . TRP A 1 217 ? 21.201 -24.151 -26.459 1.00 96.31 217 TRP A CA 1
ATOM 1795 C C . TRP A 1 217 ? 19.791 -24.727 -26.577 1.00 96.31 217 TRP A C 1
ATOM 1797 O O . TRP A 1 217 ? 19.456 -25.290 -27.620 1.00 96.31 217 TRP A O 1
ATOM 1807 N N . ILE A 1 218 ? 18.953 -24.556 -25.551 1.00 95.44 218 ILE A N 1
ATOM 1808 C CA . ILE A 1 218 ? 17.546 -24.975 -25.596 1.00 95.44 218 ILE A CA 1
ATOM 1809 C C . ILE A 1 218 ? 16.829 -24.305 -26.772 1.00 95.44 218 ILE A C 1
ATOM 1811 O O . ILE A 1 218 ? 16.196 -24.997 -27.568 1.00 95.44 218 ILE A O 1
ATOM 1815 N N . GLU A 1 219 ? 16.978 -22.989 -26.928 1.00 95.62 219 GLU A N 1
ATOM 1816 C CA . GLU A 1 219 ? 16.347 -22.235 -28.015 1.00 95.62 219 GLU A CA 1
ATOM 1817 C C . GLU A 1 219 ? 16.842 -22.677 -29.395 1.00 95.62 219 GLU A C 1
ATOM 1819 O O . GLU A 1 219 ? 16.037 -22.861 -30.306 1.00 95.62 219 GLU A O 1
ATOM 1824 N N . ARG A 1 220 ? 18.150 -22.913 -29.561 1.00 96.50 220 ARG A N 1
ATOM 1825 C CA . ARG A 1 220 ? 18.722 -23.433 -30.816 1.00 96.50 220 ARG A CA 1
ATOM 1826 C C . ARG A 1 220 ? 18.140 -24.796 -31.181 1.00 96.50 220 ARG A C 1
ATOM 1828 O O . ARG A 1 220 ? 17.776 -25.014 -32.336 1.00 96.50 220 ARG A O 1
ATOM 1835 N N . ILE A 1 221 ? 18.016 -25.696 -30.206 1.00 94.31 221 ILE A N 1
ATOM 1836 C CA . ILE A 1 221 ? 17.409 -27.017 -30.407 1.00 94.31 221 ILE A CA 1
ATOM 1837 C C . ILE A 1 221 ? 15.934 -26.868 -30.797 1.00 94.31 221 ILE A C 1
ATOM 1839 O O . ILE A 1 221 ? 15.488 -27.486 -31.762 1.00 94.31 221 ILE A O 1
ATOM 1843 N N . GLN A 1 222 ? 15.181 -26.027 -30.085 1.00 93.56 222 GLN A N 1
ATOM 1844 C CA . GLN A 1 222 ? 13.771 -25.781 -30.384 1.00 93.56 222 GLN A CA 1
ATOM 1845 C C . GLN A 1 222 ? 13.576 -25.158 -31.766 1.00 93.56 222 GLN A C 1
ATOM 1847 O O . GLN A 1 222 ? 12.675 -25.582 -32.475 1.00 93.56 222 GLN A O 1
ATOM 1852 N N . ARG A 1 223 ? 14.426 -24.214 -32.191 1.00 94.88 223 ARG A N 1
ATOM 1853 C CA . ARG A 1 223 ? 14.370 -23.624 -33.539 1.00 94.88 223 ARG A CA 1
ATOM 1854 C C . ARG A 1 223 ? 14.671 -24.650 -34.629 1.00 94.88 223 ARG A C 1
ATOM 1856 O O . ARG A 1 223 ? 13.942 -24.699 -35.613 1.00 94.88 223 ARG A O 1
ATOM 1863 N N . ARG A 1 224 ? 15.690 -25.499 -34.435 1.00 94.44 224 ARG A N 1
ATOM 1864 C CA . ARG A 1 224 ? 16.028 -26.585 -35.375 1.00 94.44 224 ARG A CA 1
ATOM 1865 C C . ARG A 1 224 ? 14.880 -27.592 -35.529 1.00 94.44 224 ARG A C 1
ATOM 1867 O O . ARG A 1 224 ? 14.671 -28.102 -36.620 1.00 94.44 224 ARG A O 1
ATOM 1874 N N . TYR A 1 225 ? 14.126 -27.850 -34.459 1.00 9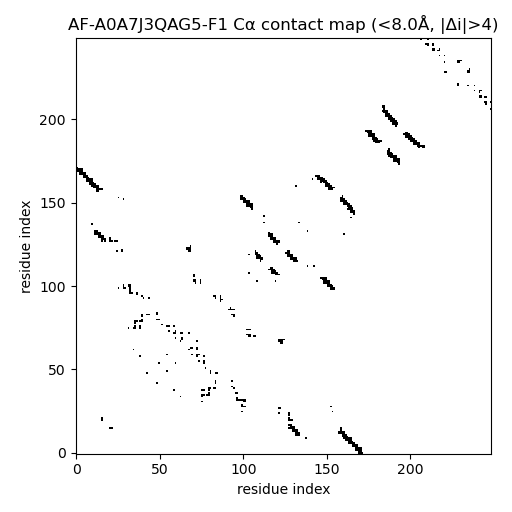2.94 225 TYR A N 1
ATOM 1875 C CA . TYR A 1 225 ? 13.003 -28.795 -34.436 1.00 92.94 225 TYR A CA 1
ATOM 1876 C C . TYR A 1 225 ? 11.673 -28.102 -34.100 1.00 92.94 225 TYR A C 1
ATOM 1878 O O . TYR A 1 225 ? 10.921 -28.571 -33.244 1.00 92.94 225 TYR A O 1
ATOM 1886 N N . SER A 1 226 ? 11.373 -26.979 -34.756 1.00 90.12 226 SER A N 1
ATOM 1887 C CA . SER A 1 226 ? 10.286 -26.056 -34.376 1.00 90.12 226 SER A CA 1
ATOM 1888 C C . SER A 1 226 ? 8.916 -26.716 -34.196 1.00 90.12 226 SER A C 1
ATOM 1890 O O . SER A 1 226 ? 8.217 -26.419 -33.227 1.00 90.12 226 SER A O 1
ATOM 1892 N N . ARG A 1 227 ? 8.557 -27.659 -35.074 1.00 90.62 227 ARG A N 1
ATOM 1893 C CA . ARG A 1 227 ? 7.260 -28.361 -35.058 1.00 90.62 227 ARG A CA 1
ATOM 1894 C C . ARG A 1 227 ? 7.268 -29.691 -34.298 1.00 90.62 227 ARG A C 1
ATOM 1896 O O . ARG A 1 227 ? 6.205 -30.215 -33.988 1.00 90.62 227 ARG A O 1
ATOM 1903 N N . SER A 1 228 ? 8.442 -30.247 -33.995 1.00 91.69 228 SER A N 1
ATOM 1904 C CA . SER A 1 228 ? 8.572 -31.653 -33.583 1.00 91.69 228 SER A CA 1
ATOM 1905 C C . SER A 1 228 ? 9.346 -31.883 -32.284 1.00 91.69 228 SER A C 1
ATOM 1907 O O . SER A 1 228 ? 9.303 -32.989 -31.742 1.00 91.69 228 SER A O 1
ATOM 1909 N N . TRP A 1 229 ? 10.001 -30.861 -31.715 1.00 89.88 229 TRP A N 1
ATOM 1910 C CA . TRP A 1 229 ? 10.851 -31.015 -30.525 1.00 89.88 229 TRP A CA 1
ATOM 1911 C C . TRP A 1 229 ? 10.127 -31.624 -29.312 1.00 89.88 229 TRP A C 1
ATOM 1913 O O . TRP A 1 229 ? 10.761 -32.275 -28.480 1.00 89.88 229 TRP A O 1
ATOM 1923 N N . ARG A 1 230 ? 8.803 -31.427 -29.214 1.00 88.75 230 ARG A N 1
ATOM 1924 C CA . ARG A 1 230 ? 7.945 -31.990 -28.157 1.00 88.75 230 ARG A CA 1
ATOM 1925 C C . ARG A 1 230 ? 7.705 -33.491 -28.319 1.00 88.75 230 ARG A C 1
ATOM 1927 O O . ARG A 1 230 ? 7.603 -34.194 -27.316 1.00 88.75 230 ARG A O 1
ATOM 1934 N N . PHE A 1 231 ? 7.637 -33.962 -29.560 1.00 91.75 231 PHE A N 1
ATOM 1935 C CA . PHE A 1 231 ? 7.252 -35.329 -29.909 1.00 91.75 231 PHE A CA 1
ATOM 1936 C C . PHE A 1 231 ? 8.472 -36.244 -30.077 1.00 91.75 231 PHE A C 1
ATOM 1938 O O . PHE A 1 231 ? 8.407 -37.435 -29.783 1.00 91.75 231 PHE A O 1
ATOM 1945 N N . ILE A 1 232 ? 9.633 -35.690 -30.446 1.00 93.56 232 ILE A N 1
ATOM 1946 C CA . ILE A 1 232 ? 10.872 -36.463 -30.590 1.00 93.56 232 ILE A CA 1
ATOM 1947 C C . ILE A 1 232 ? 11.522 -36.686 -29.215 1.00 93.56 232 ILE A C 1
ATOM 1949 O O . ILE A 1 232 ? 12.096 -35.777 -28.604 1.00 93.56 232 ILE A O 1
ATOM 1953 N N . ARG A 1 233 ? 11.496 -37.936 -28.730 1.00 92.06 233 ARG A N 1
ATOM 1954 C CA . ARG A 1 233 ? 11.997 -38.326 -27.394 1.00 92.06 233 ARG A CA 1
ATOM 1955 C C . ARG A 1 233 ? 13.455 -37.916 -27.136 1.00 92.06 233 ARG A C 1
ATOM 1957 O O . ARG A 1 233 ? 13.785 -37.567 -26.002 1.00 92.06 233 ARG A O 1
ATOM 1964 N N . GLY A 1 234 ? 14.328 -37.976 -28.144 1.00 92.88 234 GLY A N 1
ATOM 1965 C CA . GLY A 1 234 ? 15.740 -37.575 -28.031 1.00 92.88 234 GLY A CA 1
ATOM 1966 C C . GLY A 1 234 ? 15.920 -36.065 -27.838 1.00 92.88 234 GLY A C 1
ATOM 1967 O O . GLY A 1 234 ? 16.597 -35.635 -26.903 1.00 92.88 234 GLY A O 1
ATOM 1968 N N . VAL A 1 235 ? 15.228 -35.266 -28.655 1.00 92.31 235 VAL A N 1
ATOM 1969 C CA . VAL A 1 235 ? 15.248 -33.795 -28.604 1.00 92.31 235 VAL A CA 1
ATOM 1970 C C . VAL A 1 235 ? 14.693 -33.290 -27.272 1.00 92.31 235 VAL A C 1
ATOM 1972 O O . VAL A 1 235 ? 15.334 -32.492 -26.586 1.00 92.31 235 VAL A O 1
ATOM 1975 N N . ARG A 1 236 ? 13.556 -33.843 -26.832 1.00 94.06 236 ARG A N 1
ATOM 1976 C CA . ARG A 1 236 ? 12.958 -33.533 -25.527 1.00 94.06 236 ARG A CA 1
ATOM 1977 C C . ARG A 1 236 ? 13.907 -33.834 -24.361 1.00 94.06 236 ARG A C 1
ATOM 1979 O O . ARG A 1 236 ? 14.017 -33.026 -23.442 1.00 94.06 236 ARG A O 1
ATOM 1986 N N . ARG A 1 237 ? 14.630 -34.963 -24.399 1.00 94.31 237 ARG A N 1
ATOM 1987 C CA . ARG A 1 237 ? 15.642 -35.312 -23.381 1.00 94.31 237 ARG A CA 1
ATOM 1988 C C . ARG A 1 237 ? 16.834 -34.352 -23.382 1.00 94.31 237 ARG A C 1
ATOM 1990 O O . ARG A 1 237 ? 17.352 -34.041 -22.315 1.00 94.31 237 ARG A O 1
ATOM 1997 N N . ALA A 1 238 ? 17.282 -33.878 -24.544 1.00 92.81 238 ALA A N 1
ATOM 1998 C CA . ALA A 1 238 ? 18.360 -32.891 -24.629 1.00 92.81 238 ALA A CA 1
ATOM 1999 C C . ALA A 1 238 ? 17.959 -31.547 -23.994 1.00 92.81 238 ALA A C 1
ATOM 2001 O O . ALA A 1 238 ? 18.699 -31.016 -23.168 1.00 92.81 238 ALA A O 1
ATOM 2002 N N . ILE A 1 239 ? 16.753 -31.055 -24.299 1.00 93.44 239 ILE A N 1
ATOM 2003 C CA . ILE A 1 239 ? 16.197 -29.842 -23.677 1.00 93.44 239 ILE A CA 1
ATOM 2004 C C . ILE A 1 239 ? 16.064 -30.023 -22.160 1.00 93.44 239 ILE A C 1
ATOM 2006 O O . ILE A 1 239 ? 16.493 -29.154 -21.400 1.00 93.44 239 ILE A O 1
ATOM 2010 N N . LYS A 1 240 ? 15.531 -31.170 -21.710 1.00 94.50 240 LYS A N 1
ATOM 2011 C CA . LYS A 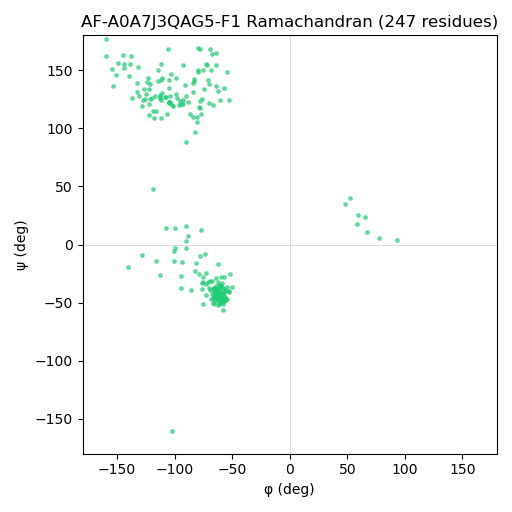1 240 ? 15.374 -31.479 -20.281 1.00 94.50 240 LYS A CA 1
ATOM 2012 C C . LYS A 1 240 ? 16.711 -31.424 -19.535 1.00 94.50 240 LYS A C 1
ATOM 2014 O O . LYS A 1 240 ? 16.782 -30.749 -18.517 1.00 94.50 240 LYS A O 1
ATOM 2019 N N . ARG A 1 241 ? 17.776 -32.025 -20.081 1.00 94.38 241 ARG A N 1
ATOM 2020 C CA . ARG A 1 241 ? 19.124 -31.996 -19.479 1.00 94.38 241 ARG A CA 1
ATOM 2021 C C . ARG A 1 241 ? 19.673 -30.578 -19.309 1.00 94.38 241 ARG A C 1
ATOM 2023 O O . ARG A 1 241 ? 20.255 -30.263 -18.276 1.00 94.38 241 ARG A O 1
ATOM 2030 N N . HIS A 1 242 ? 19.491 -29.703 -20.299 1.00 94.81 242 HIS A N 1
ATOM 2031 C CA . HIS A 1 242 ? 19.882 -28.296 -20.158 1.00 94.81 242 HIS A CA 1
ATOM 2032 C C . HIS A 1 242 ? 19.037 -27.565 -19.106 1.00 94.81 242 HIS A C 1
ATOM 2034 O O . HIS A 1 242 ? 19.583 -26.776 -18.342 1.00 94.81 242 HIS A O 1
ATOM 2040 N N . GLY A 1 243 ? 17.735 -27.858 -19.026 1.00 91.81 243 GLY A N 1
ATOM 2041 C CA . GLY A 1 243 ? 16.851 -27.314 -17.993 1.00 91.81 243 GLY A CA 1
ATOM 2042 C C . GLY A 1 243 ? 17.221 -27.773 -16.579 1.00 91.81 243 GLY A C 1
ATOM 2043 O O . GLY A 1 243 ? 17.226 -26.962 -15.659 1.00 91.81 243 GLY A O 1
ATOM 2044 N N . GLU A 1 244 ? 17.586 -29.043 -16.405 1.00 93.56 244 GLU A N 1
ATOM 2045 C CA . GLU A 1 244 ? 18.082 -29.594 -15.136 1.00 93.56 244 GLU A CA 1
ATOM 2046 C C . GLU A 1 244 ? 19.373 -28.894 -14.696 1.00 93.56 244 GLU A C 1
ATOM 2048 O O . GLU A 1 244 ? 19.461 -28.456 -13.553 1.00 93.56 244 GLU A O 1
ATOM 2053 N N . ARG A 1 245 ? 20.322 -28.674 -15.620 1.00 91.94 245 ARG A N 1
ATOM 2054 C CA . ARG A 1 245 ? 21.559 -27.919 -15.344 1.00 91.94 245 ARG A CA 1
ATOM 2055 C C . ARG A 1 245 ? 21.307 -26.467 -14.944 1.00 91.94 245 ARG A C 1
ATOM 2057 O O . ARG A 1 245 ? 22.086 -25.921 -14.180 1.00 91.94 245 ARG A O 1
ATOM 2064 N N . ILE A 1 246 ? 20.259 -25.831 -15.473 1.00 91.94 246 ILE A N 1
ATOM 2065 C CA . ILE A 1 246 ? 19.865 -24.475 -15.059 1.00 91.94 246 ILE A CA 1
ATOM 2066 C C . ILE A 1 246 ? 19.320 -24.485 -13.627 1.00 91.94 246 ILE A C 1
ATOM 2068 O O . ILE A 1 246 ? 19.605 -23.562 -12.880 1.00 91.94 246 ILE A O 1
ATOM 2072 N N . ARG A 1 247 ? 18.548 -25.509 -13.243 1.00 87.56 247 ARG A N 1
ATOM 2073 C CA . ARG A 1 247 ? 17.976 -25.623 -11.888 1.00 87.56 247 ARG A CA 1
ATOM 2074 C C . ARG A 1 247 ? 19.007 -25.984 -10.820 1.00 87.56 247 ARG A C 1
ATOM 2076 O O . ARG A 1 247 ? 18.763 -25.719 -9.653 1.00 87.56 247 ARG A O 1
ATOM 2083 N N . SER A 1 248 ? 20.106 -26.628 -11.208 1.00 86.00 248 SER A N 1
ATOM 2084 C CA . SER A 1 248 ? 21.188 -27.035 -10.305 1.00 86.00 248 SER A CA 1
ATOM 2085 C C . SER A 1 248 ? 22.276 -25.966 -10.116 1.00 86.00 248 SER A C 1
ATOM 2087 O O . SER A 1 248 ? 23.344 -26.283 -9.598 1.00 86.00 248 SER A O 1
ATOM 2089 N N . ILE A 1 249 ? 22.069 -24.759 -10.645 1.00 86.00 249 ILE A N 1
ATOM 2090 C CA . ILE A 1 249 ? 22.956 -23.595 -10.528 1.00 86.00 249 ILE A CA 1
ATOM 2091 C C . ILE A 1 249 ? 22.311 -22.608 -9.562 1.00 86.00 249 ILE A C 1
ATOM 2093 O O . ILE A 1 249 ? 23.057 -22.078 -8.713 1.00 86.00 249 ILE A O 1
#

Radius of gyration: 26.06 Å; Cα contacts (8 Å, |Δi|>4): 379; chains: 1; bounding box: 63×60×58 Å

pLDDT: mean 93.74, std 4.3, range [63.56, 98.25]

Sequence (249 aa):
MREGELVEALKVRALPEGSDDHGALVEFLRLYRDAVQFVVNKLWSLDKVPSISTLHGMFYSELRKLGFRAHHVKQIYVYAKAVIKACKRNNGRKPVLRRLTARIDKYDYKLDLESRALILKIHENREVKLRLLTSTERIEKYKEWSNYEIAVKVVENEVYVAVYFKKTVKFRKPRTVMTVDVNFDNVTLAVFTSSGELLKLKRFKTPLRKILTHRIWIERIQRRYSRSWRFIRGVRRAIKRHGERIRSI

Nearest PDB structures (foldseek):
  4db3-assembly1_A  TM=5.542E-01  e=2.786E-01  Vibrio vulnificus
  7oic-assembly1_P  TM=8.109E-01  e=1.942E+00  Homo sapiens
  7p9y-assembly1_AAA  TM=5.847E-01  e=7.561E-01  Saccharomyces cerevisiae S288C
  3a0o-assembly1_A  TM=3.524E-01  e=9.185E-02  Agrobacterium fabrum str. C58
  1dzh-assembly1_L  TM=1.773E-01  e=4.222E+00  Homo sapiens

Secondary structure (DSSP, 8-state):
--EEEEEEEEEEEEEE-STTHHHHHHHHHHHHHHHHHHHHHHHHTSSSPPPHHHHHHHHHHHHHHTT--HHHHHHHHHHHHHHHHHHHHTTPPPP---SEEEEEEGGGEEEETTTTEEEEE-GGG-EEEEEEE--HHHHHTTTTSEEEEEEEEEETTEEEEEEEEEEEEEPPPPSEEEEEEE-SSEEEEEEEETTS-EEEEEEEE--HHHHHHHHHHHHHHHHHTTTTTTT-HHHHHHHHHHHHHHHT-

Solvent-accessible surface area (backbone atoms only — not comparable to full-atom values): 13925 Å² total; per-residue (Å²): 126,59,71,47,76,48,74,51,67,58,72,35,46,38,42,57,70,47,95,56,26,52,59,54,49,54,50,43,21,48,53,50,35,50,53,22,45,50,50,37,61,67,50,63,80,43,95,66,85,75,55,71,68,55,48,44,76,72,42,42,69,64,41,44,72,72,40,38,47,75,61,49,44,53,40,35,54,53,49,27,51,53,53,50,53,55,30,58,75,66,76,49,70,90,85,79,85,82,69,36,43,47,64,42,44,56,90,41,46,48,79,40,79,86,83,28,39,34,38,38,53,50,56,74,79,41,73,33,44,30,39,53,59,72,60,68,76,71,47,59,77,46,70,87,37,50,68,58,39,34,39,40,36,54,56,97,94,39,42,35,40,33,42,34,32,39,39,85,40,76,57,71,84,65,70,55,46,78,46,79,47,82,54,74,57,27,39,36,40,38,33,23,38,71,88,69,49,80,7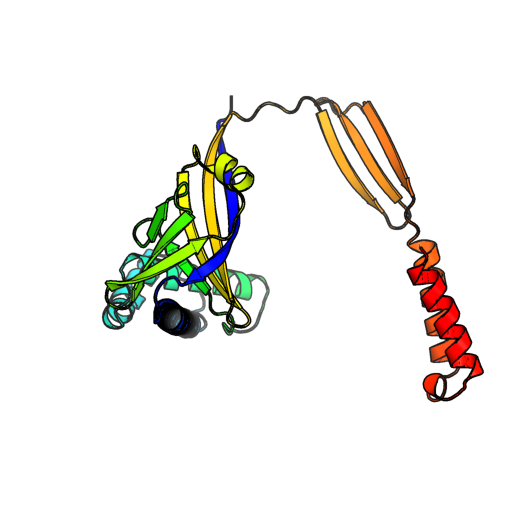6,44,78,49,75,44,78,44,65,50,62,62,42,49,51,37,50,54,51,40,51,52,52,40,62,77,30,69,92,45,33,87,76,38,69,68,52,38,50,54,42,48,54,37,51,52,57,48,73,77,106

Mean predicted aligned error: 9.69 Å